Protein AF-A0A7Y2DQ72-F1 (afdb_monomer_lite)

Radius of gyration: 21.75 Å; chains: 1; bounding box: 49×39×61 Å

Sequence (234 aa):
MESRTARDSLAIIGRIAGRLAGFFAAIEQGHQLGITPGSHKELWTIDYSREIIPIVNTAFPWVYLLQIADAFEECDDLMVEAALLVDHGLEWTRTQQYLRSVARAIREQAPALTRERVPLELFEDHTPPIMPFRQLAELISAEGAREMTRCTTHVERVGGASLDNPLNDQQIEWIRRLTQGEKVIEIAHSTGYSERTLYRALGELWELLGVSGRNEAIALVAQKGWLDQVPLTG

Foldseek 3Di:
DDDQDLLNLLQLQLVVLVVQLVLLVLLLVCVVVPQAAADDQLLLALVVLLVCLVVQCVQDPLLLLLLLLVSLVSNLVSLVVCVVQFDDDPLSVSSSSNSNSNSVSSQVPRDPVNPDHDDNVPPDPDDRDDGPSSVSRRHHGSNNSVSSSVSSVVSSLSSVLSVPDPDAPLRLVVLLCVVVVDDLCVSCVVVVHDSVRSVVVQVVVCVSVVHDHNVVVNVVCVVSVVNVRDHRPD

Structure (mmCIF, N/CA/C/O backbone):
data_AF-A0A7Y2DQ72-F1
#
_entry.id   AF-A0A7Y2DQ72-F1
#
loop_
_atom_site.group_PDB
_atom_site.id
_atom_site.type_symbol
_atom_site.label_atom_id
_atom_site.label_alt_id
_atom_site.label_comp_id
_atom_site.label_asym_id
_atom_site.label_entity_id
_atom_site.label_seq_id
_atom_site.pdbx_PDB_ins_code
_atom_site.Cartn_x
_atom_site.Cartn_y
_atom_site.Cartn_z
_atom_site.occupancy
_atom_site.B_iso_or_equiv
_atom_site.auth_seq_id
_atom_site.auth_comp_id
_atom_site.auth_asym_id
_atom_site.auth_atom_id
_atom_site.pdbx_PDB_model_num
ATOM 1 N N . MET A 1 1 ? 24.050 13.056 3.088 1.00 42.81 1 MET A N 1
ATOM 2 C CA . MET A 1 1 ? 22.728 12.462 2.828 1.00 42.81 1 MET A CA 1
ATOM 3 C C . MET A 1 1 ? 22.817 11.905 1.421 1.00 42.81 1 MET A C 1
ATOM 5 O O . MET A 1 1 ? 22.875 12.692 0.485 1.00 42.81 1 MET A O 1
ATOM 9 N N . GLU A 1 2 ? 23.065 10.604 1.286 1.00 44.38 2 GLU A N 1
ATOM 10 C CA . GLU A 1 2 ? 23.150 9.964 -0.033 1.00 44.38 2 GLU A CA 1
ATOM 11 C C . GLU A 1 2 ? 21.786 10.074 -0.724 1.00 44.38 2 GLU A C 1
ATOM 13 O O . GLU A 1 2 ? 20.750 9.918 -0.079 1.00 44.38 2 GLU A O 1
ATOM 18 N N . SER A 1 3 ? 21.782 10.415 -2.014 1.00 64.69 3 SER A N 1
ATOM 19 C CA . SER A 1 3 ? 20.549 10.496 -2.797 1.00 64.69 3 SER A CA 1
ATOM 20 C C . SER A 1 3 ? 19.994 9.082 -2.960 1.00 64.69 3 SER A C 1
ATOM 22 O O . SER A 1 3 ? 20.623 8.257 -3.622 1.00 64.69 3 SER A O 1
ATOM 24 N N . ARG A 1 4 ? 18.840 8.800 -2.345 1.00 71.12 4 ARG A N 1
ATOM 25 C CA . ARG A 1 4 ? 18.110 7.533 -2.502 1.00 71.12 4 ARG A CA 1
ATOM 26 C C . ARG A 1 4 ? 17.799 7.319 -3.990 1.00 71.12 4 ARG A C 1
ATOM 28 O O . ARG A 1 4 ? 17.411 8.270 -4.670 1.00 71.12 4 ARG A O 1
ATOM 35 N N . THR A 1 5 ? 18.018 6.114 -4.518 1.00 80.06 5 THR A N 1
ATOM 36 C CA . THR A 1 5 ? 17.753 5.847 -5.942 1.00 80.06 5 THR A CA 1
ATOM 37 C C . THR A 1 5 ? 16.255 5.646 -6.184 1.00 80.06 5 THR A C 1
ATOM 39 O O . THR A 1 5 ? 15.534 5.204 -5.290 1.00 80.06 5 THR A O 1
ATOM 42 N N . ALA A 1 6 ? 15.771 5.904 -7.404 1.00 75.81 6 ALA A N 1
ATOM 43 C CA . ALA A 1 6 ? 14.371 5.648 -7.771 1.00 75.81 6 ALA A CA 1
ATOM 44 C C . ALA A 1 6 ? 13.952 4.184 -7.522 1.00 75.81 6 ALA A C 1
ATOM 46 O O . ALA A 1 6 ? 12.817 3.907 -7.130 1.00 75.81 6 ALA A O 1
ATOM 47 N N . ARG A 1 7 ? 14.896 3.246 -7.684 1.00 74.75 7 ARG A N 1
ATOM 48 C CA . ARG A 1 7 ? 14.695 1.822 -7.394 1.00 74.75 7 ARG A CA 1
ATOM 49 C C . ARG A 1 7 ? 14.458 1.571 -5.904 1.00 74.75 7 ARG A C 1
ATOM 51 O O . ARG A 1 7 ? 13.553 0.815 -5.561 1.00 74.75 7 ARG A O 1
ATOM 58 N N . ASP A 1 8 ? 15.219 2.229 -5.032 1.00 79.31 8 ASP A N 1
ATOM 59 C CA . ASP A 1 8 ? 15.046 2.122 -3.578 1.00 79.31 8 ASP A CA 1
ATOM 60 C C . ASP A 1 8 ? 13.712 2.734 -3.124 1.00 79.31 8 ASP A C 1
ATOM 62 O O . ASP A 1 8 ? 13.052 2.205 -2.230 1.00 79.31 8 ASP A O 1
ATOM 66 N N . SER A 1 9 ? 13.273 3.820 -3.763 1.00 85.19 9 SER A N 1
ATOM 67 C CA . SER A 1 9 ? 11.962 4.425 -3.499 1.00 85.19 9 SER A CA 1
ATOM 68 C C . SER A 1 9 ? 10.818 3.471 -3.859 1.00 85.19 9 SER A C 1
ATOM 70 O O . SER A 1 9 ? 9.956 3.198 -3.022 1.00 85.19 9 SER A O 1
ATOM 72 N N . LEU A 1 10 ? 10.841 2.885 -5.062 1.00 86.00 10 LEU A N 1
ATOM 73 C CA . LEU A 1 10 ? 9.845 1.897 -5.504 1.00 86.00 10 LEU A CA 1
ATOM 74 C C . LEU A 1 10 ? 9.820 0.650 -4.611 1.00 86.00 10 LEU A C 1
ATOM 76 O O . LEU A 1 10 ? 8.749 0.121 -4.311 1.00 86.00 10 LEU A O 1
ATOM 80 N N . ALA A 1 11 ? 10.984 0.227 -4.121 1.00 80.81 11 ALA A N 1
ATOM 81 C CA . ALA A 1 11 ? 11.118 -0.882 -3.188 1.00 80.81 11 ALA A CA 1
ATOM 82 C C . ALA A 1 11 ? 10.367 -0.654 -1.868 1.00 80.81 11 ALA A C 1
ATOM 84 O O . ALA A 1 11 ? 9.676 -1.545 -1.363 1.00 80.81 11 ALA A O 1
ATOM 85 N N . ILE A 1 12 ? 10.512 0.547 -1.304 1.00 85.56 12 ILE A N 1
ATOM 86 C CA . ILE A 1 12 ? 9.848 0.946 -0.060 1.00 85.56 12 ILE A CA 1
ATOM 87 C C . ILE A 1 12 ? 8.334 1.009 -0.275 1.00 85.56 12 ILE A C 1
ATOM 89 O O . ILE A 1 12 ? 7.586 0.417 0.509 1.00 85.56 12 ILE A O 1
ATOM 93 N N . ILE A 1 13 ? 7.894 1.640 -1.371 1.00 91.38 13 ILE A N 1
ATOM 94 C CA . ILE A 1 13 ? 6.477 1.723 -1.757 1.00 91.38 13 ILE A CA 1
ATOM 95 C C . ILE A 1 13 ? 5.874 0.318 -1.860 1.00 91.38 13 ILE A C 1
ATOM 97 O O . ILE A 1 13 ? 4.847 0.036 -1.240 1.00 91.38 13 ILE A O 1
ATOM 101 N N . GLY A 1 14 ? 6.542 -0.587 -2.583 1.00 88.19 14 GLY A N 1
ATOM 102 C CA . GLY A 1 14 ? 6.084 -1.961 -2.771 1.00 88.19 14 GLY A CA 1
ATOM 103 C C . GLY A 1 14 ? 5.932 -2.717 -1.450 1.00 88.19 14 GLY A C 1
ATOM 104 O O . GLY A 1 14 ? 4.910 -3.359 -1.217 1.00 88.19 14 GLY A O 1
ATOM 105 N N . ARG A 1 15 ? 6.904 -2.583 -0.537 1.00 85.62 15 ARG A N 1
ATOM 106 C CA . ARG A 1 15 ? 6.867 -3.234 0.783 1.00 85.62 15 ARG A CA 1
ATOM 107 C C . ARG A 1 15 ? 5.707 -2.741 1.648 1.00 85.62 15 ARG A C 1
ATOM 109 O O . ARG A 1 15 ? 5.041 -3.548 2.297 1.00 85.62 15 ARG A O 1
ATOM 116 N N . ILE A 1 16 ? 5.470 -1.430 1.679 1.00 90.94 16 ILE A N 1
ATOM 117 C CA . ILE A 1 16 ? 4.362 -0.841 2.444 1.00 90.94 16 ILE A CA 1
ATOM 118 C C . ILE A 1 16 ? 3.024 -1.277 1.843 1.00 90.94 16 ILE A C 1
ATOM 120 O O . ILE A 1 16 ? 2.141 -1.727 2.574 1.00 90.94 16 ILE A O 1
ATOM 124 N N . ALA A 1 17 ? 2.896 -1.231 0.517 1.00 93.38 17 ALA A N 1
ATOM 125 C CA . ALA A 1 17 ? 1.700 -1.680 -0.181 1.00 93.38 17 ALA A CA 1
ATOM 126 C C . ALA A 1 17 ? 1.402 -3.169 0.066 1.00 93.38 17 ALA A C 1
ATOM 128 O O . ALA A 1 17 ? 0.262 -3.507 0.375 1.00 93.38 17 ALA A O 1
ATOM 129 N N . GLY A 1 18 ? 2.413 -4.044 0.051 1.00 86.50 18 GLY A N 1
ATOM 130 C CA . GLY A 1 18 ? 2.244 -5.469 0.360 1.00 86.50 18 GLY A CA 1
ATOM 131 C C . GLY A 1 18 ? 1.757 -5.727 1.791 1.00 86.50 18 GLY A C 1
ATOM 132 O O . GLY A 1 18 ? 0.872 -6.555 2.016 1.00 86.50 18 GLY A O 1
ATOM 133 N N . ARG A 1 19 ? 2.243 -4.958 2.777 1.00 88.56 19 ARG A N 1
ATOM 134 C CA . ARG A 1 19 ? 1.729 -5.027 4.161 1.00 88.56 19 ARG A CA 1
ATOM 135 C C . ARG A 1 19 ? 0.256 -4.639 4.242 1.00 88.56 19 ARG A C 1
ATOM 137 O O . ARG A 1 19 ? -0.517 -5.312 4.923 1.00 88.56 19 ARG A O 1
ATOM 144 N N . LEU A 1 20 ? -0.135 -3.576 3.540 1.00 93.62 20 LEU A N 1
ATOM 145 C CA . LEU A 1 20 ? -1.533 -3.155 3.469 1.00 93.62 20 LEU A CA 1
ATOM 146 C C . LEU A 1 20 ? -2.402 -4.204 2.767 1.00 93.62 20 LEU A C 1
ATOM 148 O O . LEU A 1 20 ? -3.483 -4.514 3.263 1.00 93.62 20 LEU A O 1
ATOM 152 N N . ALA A 1 21 ? -1.919 -4.801 1.677 1.00 91.00 21 ALA A N 1
ATOM 153 C CA . ALA A 1 21 ? -2.624 -5.866 0.970 1.00 91.00 21 ALA A CA 1
ATOM 154 C C . ALA A 1 21 ? -2.895 -7.064 1.886 1.00 91.00 21 ALA A C 1
ATOM 156 O O . ALA A 1 21 ? -4.032 -7.526 1.975 1.00 91.00 21 ALA A O 1
ATOM 157 N N . GLY A 1 22 ? -1.885 -7.515 2.638 1.00 85.44 22 GLY A N 1
ATOM 158 C CA . GLY A 1 22 ? -2.046 -8.581 3.630 1.00 85.44 22 GLY A CA 1
ATOM 159 C C . GLY A 1 22 ? -3.057 -8.229 4.727 1.00 85.44 22 GLY A C 1
ATOM 160 O O . GLY A 1 22 ? -3.882 -9.062 5.101 1.00 85.44 22 GLY A O 1
ATOM 161 N N . PHE A 1 23 ? -3.043 -6.981 5.204 1.00 92.19 23 PHE A N 1
ATOM 162 C CA . PHE A 1 23 ? -4.010 -6.493 6.186 1.00 92.19 23 PHE A CA 1
ATOM 163 C C . PHE A 1 23 ? -5.456 -6.546 5.661 1.00 92.19 23 PHE A C 1
ATOM 165 O O . PHE A 1 23 ? -6.329 -7.101 6.330 1.00 92.19 23 PHE A O 1
ATOM 172 N N . PHE A 1 24 ? -5.724 -6.019 4.463 1.00 96.06 24 PHE A N 1
ATOM 173 C CA . PHE A 1 24 ? -7.078 -6.015 3.899 1.00 96.06 24 PHE A CA 1
ATOM 174 C C . PHE A 1 24 ? -7.547 -7.408 3.471 1.00 96.06 24 PHE A C 1
ATOM 176 O O . PHE A 1 24 ? -8.722 -7.732 3.648 1.00 96.06 24 PHE A O 1
ATOM 183 N N . ALA A 1 25 ? -6.634 -8.268 3.014 1.00 90.94 25 ALA A N 1
ATOM 184 C CA . ALA A 1 25 ? -6.927 -9.673 2.747 1.00 90.94 25 ALA A CA 1
ATOM 185 C C . ALA A 1 25 ? -7.358 -10.419 4.023 1.00 90.94 25 ALA A C 1
ATOM 187 O O . ALA A 1 25 ? -8.290 -11.221 3.980 1.00 90.94 25 ALA A O 1
ATOM 188 N N . ALA A 1 26 ? -6.744 -10.125 5.175 1.00 90.06 26 ALA A N 1
ATOM 189 C CA . ALA A 1 26 ? -7.155 -10.704 6.454 1.00 90.06 26 ALA A CA 1
ATOM 190 C C . ALA A 1 26 ? -8.563 -10.244 6.881 1.00 90.06 26 ALA A C 1
ATOM 192 O O . ALA A 1 26 ? -9.347 -11.046 7.392 1.00 90.06 26 ALA A O 1
ATOM 193 N N . ILE A 1 27 ? -8.916 -8.976 6.633 1.00 95.62 27 ILE A N 1
ATOM 194 C CA . ILE A 1 27 ? -10.279 -8.464 6.858 1.00 95.62 27 ILE A CA 1
ATOM 195 C C . ILE A 1 27 ? -11.286 -9.181 5.953 1.00 95.62 2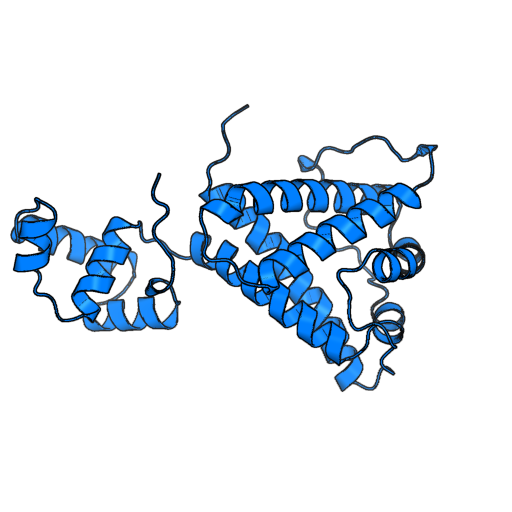7 ILE A C 1
ATOM 197 O O . ILE A 1 27 ? -12.314 -9.659 6.435 1.00 95.62 27 ILE A O 1
ATOM 201 N N . GLU A 1 28 ? -10.976 -9.304 4.661 1.00 92.38 28 GLU A N 1
ATOM 202 C CA . GLU A 1 28 ? -11.815 -10.022 3.700 1.00 92.38 28 GLU A CA 1
ATOM 203 C C . GLU A 1 28 ? -12.021 -11.487 4.116 1.00 92.38 28 GLU A C 1
ATOM 205 O O . GLU A 1 28 ? -13.151 -11.984 4.114 1.00 92.38 28 GLU A O 1
ATOM 210 N N . GLN A 1 29 ? -10.953 -12.173 4.534 1.00 90.31 29 GLN A N 1
ATOM 211 C CA . GLN A 1 29 ? -11.030 -13.535 5.057 1.00 90.31 29 GLN A CA 1
ATOM 212 C C . GLN A 1 29 ? -11.910 -13.604 6.314 1.00 90.31 29 GLN A C 1
ATOM 214 O O . GLN A 1 29 ? -12.700 -14.534 6.465 1.00 90.31 29 GLN A O 1
ATOM 219 N N . GLY A 1 30 ? -11.837 -12.601 7.192 1.00 94.44 30 GLY A N 1
ATOM 220 C CA . GLY A 1 30 ? -12.725 -12.471 8.346 1.00 94.44 30 GLY A CA 1
ATOM 221 C C . GLY A 1 30 ? -14.207 -12.465 7.958 1.00 94.44 30 GLY A C 1
ATOM 222 O O . GLY A 1 30 ? -15.007 -13.171 8.574 1.00 94.44 30 GLY A O 1
ATOM 223 N N . HIS A 1 31 ? -14.579 -11.742 6.898 1.00 96.94 31 HIS A N 1
ATOM 224 C CA . HIS A 1 31 ? -15.953 -11.751 6.376 1.00 96.94 31 HIS A CA 1
ATOM 225 C C . HIS A 1 31 ? -16.351 -13.114 5.807 1.00 96.94 31 HIS A C 1
ATOM 227 O O . HIS A 1 31 ? -17.460 -13.582 6.059 1.00 96.94 31 HIS A O 1
ATOM 233 N N . GLN A 1 32 ? -15.447 -13.787 5.088 1.00 93.81 32 GLN A N 1
ATOM 234 C CA . GLN A 1 32 ? -15.682 -15.146 4.575 1.00 93.81 32 GLN A CA 1
ATOM 235 C C . GLN A 1 32 ? -15.895 -16.166 5.706 1.00 93.81 32 GLN A C 1
ATOM 237 O O . GLN A 1 32 ? -16.645 -17.127 5.543 1.00 93.81 32 GLN A O 1
ATOM 242 N N . LEU A 1 33 ? -15.273 -15.935 6.865 1.00 95.56 33 LEU A N 1
ATOM 243 C CA . LEU A 1 33 ? -15.411 -16.748 8.076 1.00 95.56 33 LEU A CA 1
ATOM 244 C C . LEU A 1 33 ? -16.608 -16.346 8.958 1.00 95.56 33 LEU A C 1
ATOM 246 O O . LEU A 1 33 ? -16.791 -16.916 10.034 1.00 95.56 33 LEU A O 1
ATOM 250 N N . GLY A 1 34 ? -17.443 -15.402 8.511 1.00 96.56 34 GLY A N 1
ATOM 251 C CA . GLY A 1 34 ? -18.708 -15.055 9.162 1.00 96.56 34 GLY A CA 1
ATOM 252 C C . GLY A 1 34 ? -18.663 -13.852 10.105 1.00 96.56 34 GLY A C 1
ATOM 253 O O . GLY A 1 34 ? -19.626 -13.643 10.843 1.00 96.56 34 GLY A O 1
ATOM 254 N N . ILE A 1 35 ? -17.596 -13.044 10.097 1.00 96.94 35 ILE A N 1
ATOM 255 C CA . ILE A 1 35 ? -17.632 -11.727 10.752 1.00 96.94 35 ILE A CA 1
ATOM 256 C C . ILE A 1 35 ? -18.566 -10.815 9.950 1.00 96.94 35 ILE A C 1
ATOM 258 O O . ILE A 1 35 ? -18.402 -10.668 8.739 1.00 96.94 35 ILE A O 1
ATOM 262 N N . THR A 1 36 ? -19.543 -10.201 10.620 1.00 97.38 36 THR A N 1
ATOM 263 C CA . THR A 1 36 ? -20.501 -9.285 9.989 1.00 97.38 36 THR A CA 1
ATOM 264 C C . THR A 1 36 ? -19.768 -8.090 9.368 1.00 97.38 36 THR A C 1
ATOM 266 O O . THR A 1 36 ? -19.104 -7.366 10.108 1.00 97.38 36 THR A O 1
ATOM 269 N N . PRO A 1 37 ? -19.886 -7.846 8.048 1.00 97.31 37 PRO A N 1
ATOM 270 C CA . PRO A 1 37 ? -19.256 -6.692 7.415 1.00 97.31 37 PRO A CA 1
ATOM 271 C C . PRO A 1 37 ? -19.888 -5.372 7.854 1.00 97.31 37 PRO A C 1
ATOM 273 O O . PRO A 1 37 ? -21.106 -5.289 8.032 1.00 97.31 37 PRO A O 1
ATOM 276 N N . GLY A 1 38 ? -19.064 -4.332 7.953 1.00 97.38 38 GLY A N 1
ATOM 277 C CA . GLY A 1 38 ? -19.526 -2.969 8.194 1.00 97.38 38 GLY A CA 1
ATOM 278 C C . GLY A 1 38 ? -19.980 -2.233 6.933 1.00 97.38 38 GLY A C 1
ATOM 279 O O . GLY A 1 38 ? -20.217 -2.824 5.875 1.00 97.38 38 GLY A O 1
ATOM 280 N N . SER A 1 39 ? -20.109 -0.911 7.044 1.00 97.44 39 SER A N 1
ATOM 281 C CA . SER A 1 39 ? -20.646 -0.041 5.989 1.00 97.44 39 SER A CA 1
ATOM 282 C C . SER A 1 39 ? -19.580 0.681 5.162 1.00 97.44 39 SER A C 1
ATOM 284 O O . SER A 1 39 ? -19.890 1.130 4.056 1.00 97.44 39 SER A O 1
ATOM 286 N N . HIS A 1 40 ? -18.338 0.795 5.646 1.00 98.12 40 HIS A N 1
ATOM 287 C CA . HIS A 1 40 ? -17.307 1.580 4.962 1.00 98.12 40 HIS A CA 1
ATOM 288 C C . HIS A 1 40 ? -16.851 0.904 3.668 1.00 98.12 40 HIS A C 1
ATOM 290 O O . HIS A 1 40 ? -16.365 -0.230 3.673 1.00 98.12 40 HIS A O 1
ATOM 296 N N . LYS A 1 41 ? -17.006 1.609 2.544 1.00 97.44 41 LYS A N 1
ATOM 297 C CA . LYS A 1 41 ? -16.542 1.181 1.211 1.00 97.44 41 LYS A CA 1
ATOM 298 C C . LYS A 1 41 ? -15.299 1.942 0.762 1.00 97.44 41 LYS A C 1
ATOM 300 O O . LYS A 1 41 ? -14.402 1.363 0.162 1.00 97.44 41 LYS A O 1
ATOM 305 N N . GLU A 1 42 ? -15.240 3.231 1.079 1.00 97.88 42 GLU A N 1
ATOM 306 C CA . GLU A 1 42 ? -14.174 4.138 0.652 1.00 97.88 42 GLU A CA 1
ATOM 307 C C . GLU A 1 42 ? -13.124 4.275 1.755 1.00 97.88 42 GLU A C 1
ATOM 309 O O . GLU A 1 42 ? -13.070 5.260 2.497 1.00 97.88 42 GLU A O 1
ATOM 314 N N . LEU A 1 43 ? -12.288 3.246 1.885 1.00 98.31 43 LEU A N 1
ATOM 315 C CA . LEU A 1 43 ? -11.333 3.150 2.993 1.00 98.31 43 LEU A CA 1
ATOM 316 C C . LEU A 1 43 ? -10.184 4.167 2.879 1.00 98.31 43 LEU A C 1
ATOM 318 O O . LEU A 1 43 ? -9.460 4.391 3.837 1.00 98.31 43 LEU A O 1
ATOM 322 N N . TRP A 1 44 ? -10.015 4.817 1.727 1.00 98.19 44 TRP A N 1
ATOM 323 C CA . TRP A 1 44 ? -9.018 5.869 1.503 1.00 98.19 44 TRP A CA 1
ATOM 324 C C . TRP A 1 44 ? -9.457 7.258 1.998 1.00 98.19 44 TRP A C 1
ATOM 326 O O . TRP A 1 44 ? -8.783 8.249 1.725 1.00 98.19 44 TRP A O 1
ATOM 336 N N . THR A 1 45 ? -10.596 7.370 2.685 1.00 98.19 45 THR A N 1
ATOM 337 C CA . THR A 1 45 ? -11.127 8.653 3.166 1.00 98.19 45 THR A CA 1
ATOM 338 C C . THR A 1 45 ? -10.646 8.997 4.576 1.00 98.19 45 THR A C 1
ATOM 340 O O . THR A 1 45 ? -10.318 8.131 5.395 1.00 98.19 45 THR A O 1
ATOM 343 N N . ILE A 1 46 ? -10.634 10.298 4.883 1.00 98.25 46 ILE A N 1
ATOM 344 C CA . ILE A 1 46 ? -10.295 10.792 6.223 1.00 98.25 46 ILE A CA 1
ATOM 345 C C . ILE A 1 46 ? -11.349 10.404 7.267 1.00 98.25 46 ILE A C 1
ATOM 347 O O . ILE A 1 46 ? -10.988 10.170 8.415 1.00 98.25 46 ILE A O 1
ATOM 351 N N . ASP A 1 47 ? -12.622 10.292 6.882 1.00 98.19 47 ASP A N 1
ATOM 352 C CA . ASP A 1 47 ? -13.704 9.938 7.807 1.00 98.19 47 ASP A CA 1
ATOM 353 C C . ASP A 1 47 ? -13.568 8.489 8.283 1.00 98.19 47 ASP A C 1
ATOM 355 O O . ASP A 1 47 ? -13.502 8.253 9.489 1.00 98.19 47 ASP A O 1
ATOM 359 N N . TYR A 1 48 ? -13.360 7.543 7.359 1.00 98.06 48 TYR A N 1
ATOM 360 C CA . TYR A 1 48 ? -12.999 6.169 7.719 1.00 98.06 48 TYR A CA 1
ATOM 361 C C . TYR A 1 48 ? -11.742 6.132 8.601 1.00 98.06 48 TYR A C 1
ATOM 363 O O . TYR A 1 48 ? -11.727 5.483 9.647 1.00 98.06 48 TYR A O 1
ATOM 371 N N . SER A 1 49 ? -10.695 6.870 8.210 1.00 98.38 49 SER A N 1
ATOM 372 C CA . SER A 1 49 ? -9.436 6.902 8.960 1.00 98.38 49 SER A CA 1
ATOM 373 C C . SER A 1 49 ? -9.658 7.375 10.399 1.00 98.38 49 SER A C 1
ATOM 375 O O . SER A 1 49 ? -9.140 6.773 11.335 1.00 98.38 49 SER A O 1
ATOM 377 N N . ARG A 1 50 ? -10.484 8.408 10.607 1.00 98.31 50 ARG A N 1
ATOM 378 C CA . ARG A 1 50 ? -10.815 8.917 11.943 1.00 98.31 50 ARG A CA 1
ATOM 379 C C . ARG A 1 50 ? -11.544 7.896 12.808 1.00 98.31 50 ARG A C 1
ATOM 381 O O . ARG A 1 50 ? -11.280 7.863 14.006 1.00 98.31 50 ARG A O 1
ATOM 388 N N . GLU A 1 51 ? -12.413 7.079 12.223 1.00 98.12 51 GLU A N 1
ATOM 389 C CA . GLU A 1 51 ? -13.158 6.042 12.944 1.00 98.12 51 GLU A CA 1
ATOM 390 C C . GLU A 1 51 ? -12.283 4.851 13.359 1.00 98.12 51 GLU A C 1
ATOM 392 O O . GLU A 1 51 ? -12.503 4.276 14.427 1.00 98.12 51 GLU A O 1
ATOM 397 N N . ILE A 1 52 ? -11.260 4.496 12.570 1.00 97.38 52 ILE A N 1
ATOM 398 C CA . ILE A 1 52 ? -10.390 3.357 12.905 1.00 97.38 52 ILE A CA 1
ATOM 399 C C . ILE A 1 52 ? -9.321 3.684 13.950 1.00 97.38 52 ILE A C 1
ATOM 401 O O . ILE A 1 52 ? -8.934 2.787 14.699 1.00 97.38 52 ILE A O 1
ATOM 405 N N . ILE A 1 53 ? -8.841 4.933 14.049 1.00 97.38 53 ILE A N 1
ATOM 406 C CA . ILE A 1 53 ? -7.745 5.269 14.980 1.00 97.38 53 ILE A CA 1
ATOM 407 C C . ILE A 1 53 ? -8.089 4.939 16.442 1.00 97.38 53 ILE A C 1
ATOM 409 O O . ILE A 1 53 ? -7.251 4.309 17.090 1.00 97.38 53 ILE A O 1
ATOM 413 N N . PRO A 1 54 ? -9.287 5.248 16.980 1.00 96.69 54 PRO A N 1
ATOM 414 C CA . PRO A 1 54 ? -9.650 4.851 18.338 1.00 96.69 54 PRO A CA 1
ATOM 415 C C . PRO A 1 54 ? -9.591 3.337 18.566 1.00 96.69 54 PRO A C 1
ATOM 417 O O . PRO A 1 54 ? -9.154 2.910 19.631 1.00 96.69 54 PRO A O 1
ATOM 420 N N . ILE A 1 55 ? -9.984 2.529 17.573 1.00 95.75 55 ILE A N 1
ATOM 421 C CA . ILE A 1 55 ? -9.945 1.059 17.642 1.00 95.75 55 ILE A CA 1
ATOM 422 C C . ILE A 1 55 ? -8.500 0.572 17.647 1.00 95.75 55 ILE A C 1
ATOM 424 O O . ILE A 1 55 ? -8.107 -0.214 18.506 1.00 95.75 55 ILE A O 1
ATOM 428 N N . VAL A 1 56 ? -7.697 1.061 16.709 1.00 93.44 56 VAL A N 1
ATOM 429 C CA . VAL A 1 56 ? -6.287 0.697 16.553 1.00 93.44 56 VAL A CA 1
ATOM 430 C C . VAL A 1 56 ? -5.492 1.101 17.809 1.00 93.44 56 VAL A C 1
ATOM 432 O O . VAL A 1 56 ? -4.714 0.309 18.336 1.00 93.44 56 VAL A O 1
ATOM 435 N N . ASN A 1 57 ? -5.770 2.270 18.388 1.00 93.25 57 ASN A N 1
ATOM 436 C CA . ASN A 1 57 ? -5.154 2.746 19.631 1.00 93.25 57 ASN A CA 1
ATOM 437 C C . ASN A 1 57 ? -5.527 1.914 20.879 1.00 93.25 57 ASN A C 1
ATOM 439 O O . ASN A 1 57 ? -4.875 2.037 21.913 1.00 93.25 57 ASN A O 1
ATOM 443 N N . THR A 1 58 ? -6.536 1.033 20.818 1.00 92.44 58 THR A N 1
ATOM 444 C CA . THR A 1 58 ? -6.765 0.061 21.910 1.00 92.44 58 THR A CA 1
ATOM 445 C C . THR A 1 58 ? -5.693 -1.027 21.970 1.00 92.44 58 THR A C 1
ATOM 447 O O . THR A 1 58 ? -5.495 -1.632 23.022 1.00 92.44 58 THR A O 1
ATOM 450 N N . ALA A 1 59 ? -5.004 -1.270 20.853 1.00 89.62 59 ALA A N 1
ATOM 451 C CA . ALA A 1 59 ? -4.010 -2.326 20.710 1.00 89.62 59 ALA A CA 1
ATOM 452 C C . ALA A 1 59 ? -2.577 -1.799 20.590 1.00 89.62 59 ALA A C 1
ATOM 454 O O . ALA A 1 59 ? -1.636 -2.504 20.955 1.00 89.62 59 ALA A O 1
ATOM 455 N N . PHE A 1 60 ? -2.400 -0.569 20.101 1.00 88.56 60 PHE A N 1
ATOM 456 C CA . PHE A 1 60 ? -1.081 -0.003 19.845 1.00 88.56 60 PHE A CA 1
ATOM 457 C C . PHE A 1 60 ? -0.879 1.335 20.565 1.00 88.56 60 PHE A C 1
ATOM 459 O O . PHE A 1 60 ? -1.777 2.176 20.548 1.00 88.56 60 PHE A O 1
ATOM 466 N N . PRO A 1 61 ? 0.304 1.573 21.160 1.00 89.12 61 PRO A N 1
ATOM 467 C CA . PRO A 1 61 ? 0.608 2.846 21.800 1.00 89.12 61 PRO A CA 1
ATOM 468 C C . PRO A 1 61 ? 0.741 3.975 20.768 1.00 89.12 61 PRO A C 1
ATOM 470 O O . PRO A 1 61 ? 1.216 3.761 19.654 1.00 89.12 61 PRO A O 1
ATOM 473 N N . TRP A 1 62 ? 0.426 5.209 21.171 1.00 90.25 62 TRP A N 1
ATOM 474 C CA . TRP A 1 62 ? 0.533 6.393 20.306 1.00 90.25 62 TRP A CA 1
ATOM 475 C C . TRP A 1 62 ? 1.903 6.585 19.656 1.00 90.25 62 TRP A C 1
ATOM 477 O O . TRP A 1 62 ? 1.960 7.027 18.516 1.00 90.25 62 TRP A O 1
ATOM 487 N N . VAL A 1 63 ? 2.992 6.227 20.344 1.00 86.62 63 VAL A N 1
ATOM 488 C CA . VAL A 1 63 ? 4.353 6.290 19.781 1.00 86.62 63 VAL A CA 1
ATOM 489 C C . VAL A 1 63 ? 4.461 5.423 18.525 1.00 86.62 63 VAL A C 1
ATOM 491 O O . VAL A 1 63 ? 4.953 5.886 17.503 1.00 86.62 63 VAL A O 1
ATOM 494 N N . TYR A 1 64 ? 3.921 4.203 18.570 1.00 86.25 64 TYR A N 1
ATOM 495 C CA . TYR A 1 64 ? 3.904 3.297 17.422 1.00 86.25 64 TYR A CA 1
ATOM 496 C C . TYR A 1 64 ? 3.016 3.828 16.291 1.00 86.25 64 TYR A C 1
ATOM 498 O O . TYR A 1 64 ? 3.392 3.794 15.122 1.00 86.25 64 TYR A O 1
ATOM 506 N N . LEU A 1 65 ? 1.844 4.374 16.625 1.00 91.19 65 LEU A N 1
ATOM 507 C CA . LEU A 1 65 ? 0.959 4.961 15.617 1.00 91.19 65 LEU A CA 1
ATOM 508 C C . LEU A 1 65 ? 1.597 6.171 14.936 1.00 91.19 65 LEU A C 1
ATOM 510 O O . LEU A 1 65 ? 1.493 6.313 13.724 1.00 91.19 65 LEU A O 1
ATOM 514 N N . LEU A 1 66 ? 2.303 7.016 15.682 1.00 91.06 66 LEU A N 1
ATOM 515 C CA . LEU A 1 66 ? 3.021 8.150 15.108 1.00 91.06 66 LEU A CA 1
ATOM 516 C C . LEU A 1 66 ? 4.169 7.708 14.197 1.00 91.06 66 LEU A C 1
ATOM 518 O O . LEU A 1 66 ? 4.341 8.313 13.145 1.00 91.06 66 LEU A O 1
ATOM 522 N N . GLN A 1 67 ? 4.865 6.615 14.523 1.00 88.19 67 GLN A N 1
ATOM 523 C CA . GLN A 1 67 ? 5.838 6.003 13.612 1.00 88.19 67 GLN A CA 1
ATOM 524 C C . GLN A 1 67 ? 5.180 5.488 12.322 1.00 88.19 67 GLN A C 1
ATOM 526 O O . GLN A 1 67 ? 5.729 5.677 11.240 1.00 88.19 67 GLN A O 1
ATOM 531 N N . ILE A 1 68 ? 3.988 4.880 12.406 1.00 90.81 68 ILE A N 1
ATOM 532 C CA . ILE A 1 68 ? 3.204 4.524 11.211 1.00 90.81 68 ILE A CA 1
ATOM 533 C C . ILE A 1 68 ? 2.850 5.777 10.404 1.00 90.81 68 ILE A C 1
ATOM 535 O O . ILE A 1 68 ? 2.972 5.759 9.184 1.00 90.81 68 ILE A O 1
ATOM 539 N N . ALA A 1 69 ? 2.426 6.860 11.060 1.00 93.94 69 ALA A N 1
ATOM 540 C CA . ALA A 1 69 ? 2.094 8.108 10.379 1.00 93.94 69 ALA A CA 1
ATOM 541 C C . ALA A 1 69 ? 3.312 8.712 9.664 1.00 93.94 69 ALA A C 1
ATOM 543 O O . ALA A 1 69 ? 3.183 9.116 8.512 1.00 93.94 69 ALA A O 1
ATOM 544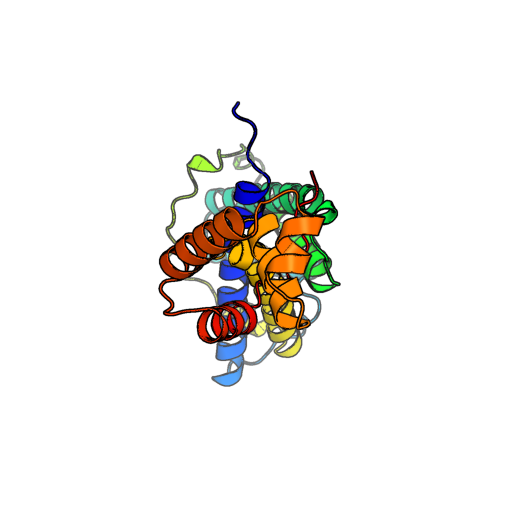 N N . ASP A 1 70 ? 4.482 8.724 10.311 1.00 90.44 70 ASP A N 1
ATOM 545 C CA . ASP A 1 70 ? 5.746 9.154 9.700 1.00 90.44 70 ASP A CA 1
ATOM 546 C C . ASP A 1 70 ? 6.088 8.281 8.475 1.00 90.44 70 ASP A C 1
ATOM 548 O O . ASP A 1 70 ? 6.378 8.811 7.404 1.00 90.44 70 ASP A O 1
ATOM 552 N N . ALA A 1 71 ? 5.965 6.954 8.589 1.00 89.38 71 ALA A N 1
ATOM 553 C CA . ALA A 1 71 ? 6.219 6.032 7.480 1.00 89.38 71 ALA A CA 1
ATOM 554 C C . ALA A 1 71 ? 5.235 6.190 6.314 1.00 89.38 71 ALA A C 1
ATOM 556 O O . ALA A 1 71 ? 5.610 6.044 5.152 1.00 89.38 71 ALA A O 1
ATOM 557 N N . PHE A 1 72 ? 3.969 6.474 6.610 1.00 95.38 72 PHE A N 1
ATOM 558 C CA . PHE A 1 72 ? 2.942 6.682 5.594 1.00 95.38 72 PHE A CA 1
ATOM 559 C C . PHE A 1 72 ? 3.105 8.025 4.882 1.00 95.38 72 PHE A C 1
ATOM 561 O O . PHE A 1 72 ? 2.876 8.074 3.679 1.00 95.38 72 PHE A O 1
ATOM 568 N N . GLU A 1 73 ? 3.525 9.081 5.583 1.00 95.00 73 GLU A N 1
ATOM 569 C CA . GLU A 1 73 ? 3.892 10.362 4.964 1.00 95.00 73 GLU A CA 1
ATOM 570 C C . GLU A 1 73 ? 5.116 10.214 4.062 1.00 95.00 73 GLU A C 1
ATOM 572 O O . GLU A 1 73 ? 5.064 10.622 2.908 1.00 95.00 73 GLU A O 1
ATOM 577 N N . GLU A 1 74 ? 6.182 9.563 4.541 1.00 92.25 74 GLU A N 1
ATOM 578 C CA . GLU A 1 74 ? 7.362 9.320 3.706 1.00 92.25 74 GLU A CA 1
ATOM 579 C C . GLU A 1 74 ? 6.994 8.491 2.469 1.00 92.25 74 GLU A C 1
ATOM 581 O O . GLU A 1 74 ? 7.410 8.808 1.360 1.00 92.25 74 GLU A O 1
ATOM 586 N N . CYS A 1 75 ? 6.162 7.459 2.620 1.00 93.44 75 CYS A N 1
ATOM 587 C CA . CYS A 1 75 ? 5.691 6.678 1.481 1.00 93.44 75 CYS A CA 1
ATOM 588 C C . CYS A 1 75 ? 4.797 7.484 0.525 1.00 93.44 75 CYS A C 1
ATOM 590 O O . CYS A 1 75 ? 4.890 7.271 -0.681 1.00 93.44 75 CYS A O 1
ATOM 592 N N . ASP A 1 76 ? 3.943 8.384 1.025 1.00 95.94 76 ASP A N 1
ATOM 593 C CA . ASP A 1 76 ? 3.143 9.303 0.197 1.00 95.94 76 ASP A CA 1
ATOM 594 C C . ASP A 1 76 ? 4.060 10.189 -0.655 1.00 95.94 76 ASP A C 1
ATOM 596 O O . ASP A 1 76 ? 3.876 10.255 -1.872 1.00 95.94 76 ASP A O 1
ATOM 600 N N . ASP A 1 77 ? 5.094 10.779 -0.048 1.00 94.25 77 ASP A N 1
ATOM 601 C CA . ASP A 1 77 ? 6.089 11.605 -0.741 1.00 94.25 77 ASP A CA 1
ATOM 602 C C . ASP A 1 77 ? 6.837 10.798 -1.817 1.00 94.25 77 ASP A C 1
ATOM 604 O O . ASP A 1 77 ? 6.904 11.213 -2.976 1.00 94.25 77 ASP A O 1
ATOM 608 N N . LEU A 1 78 ? 7.306 9.588 -1.485 1.00 92.44 78 LEU A N 1
ATOM 609 C CA . LEU A 1 78 ? 7.941 8.691 -2.459 1.00 92.44 78 LEU A CA 1
ATOM 610 C C . LEU A 1 78 ? 6.986 8.318 -3.601 1.00 92.44 78 LEU A C 1
ATOM 612 O O . LEU A 1 78 ? 7.411 8.218 -4.751 1.00 92.44 78 LEU A O 1
ATOM 616 N N . MET A 1 79 ? 5.698 8.110 -3.309 1.00 94.12 79 MET A N 1
ATOM 617 C CA . MET A 1 79 ? 4.691 7.821 -4.329 1.00 94.12 79 MET A CA 1
ATOM 618 C C . MET A 1 79 ? 4.432 9.022 -5.248 1.00 94.12 79 MET A C 1
ATOM 620 O O . MET A 1 79 ? 4.145 8.811 -6.425 1.00 94.12 79 MET A O 1
ATOM 624 N N . VAL A 1 80 ? 4.537 10.264 -4.755 1.00 93.81 80 VAL A N 1
ATOM 625 C CA . VAL A 1 80 ? 4.479 11.474 -5.599 1.00 93.81 80 VAL A CA 1
ATOM 626 C C . VAL A 1 80 ? 5.675 11.524 -6.544 1.00 93.81 80 VAL A C 1
ATOM 628 O O . VAL A 1 80 ? 5.502 11.774 -7.734 1.00 93.81 80 VAL A O 1
ATOM 631 N N . GLU A 1 81 ? 6.881 11.278 -6.038 1.00 90.62 81 GLU A N 1
ATOM 632 C CA . GLU A 1 81 ? 8.100 11.310 -6.854 1.00 90.62 81 GLU A CA 1
ATOM 633 C C . GLU A 1 81 ? 8.102 10.199 -7.910 1.00 90.62 81 GLU A C 1
ATOM 635 O O . GLU A 1 81 ? 8.375 10.441 -9.087 1.00 90.62 81 GLU A O 1
ATOM 640 N N . ALA A 1 82 ? 7.737 8.981 -7.505 1.00 89.00 82 ALA A N 1
ATOM 641 C CA . ALA A 1 82 ? 7.692 7.823 -8.387 1.00 89.00 82 ALA A CA 1
ATOM 642 C C . ALA A 1 82 ? 6.550 7.889 -9.412 1.00 89.00 82 ALA A C 1
ATOM 644 O O . ALA A 1 82 ? 6.640 7.225 -10.439 1.00 89.00 82 ALA A O 1
ATOM 645 N N . ALA A 1 83 ? 5.511 8.701 -9.191 1.00 88.50 83 ALA A N 1
ATOM 646 C CA . ALA A 1 83 ? 4.389 8.847 -10.120 1.00 88.50 83 ALA A CA 1
ATOM 647 C C . ALA A 1 83 ? 4.823 9.282 -11.534 1.00 88.50 83 ALA A C 1
ATOM 649 O O . ALA A 1 83 ? 4.176 8.946 -12.518 1.00 88.50 83 ALA A O 1
ATOM 650 N N . LEU A 1 84 ? 5.947 9.993 -11.660 1.00 82.94 84 LEU A N 1
ATOM 651 C CA . LEU A 1 84 ? 6.496 10.392 -12.963 1.00 82.94 84 LEU A CA 1
ATOM 652 C C . LEU A 1 84 ? 7.157 9.237 -13.728 1.00 82.94 84 LEU A C 1
ATOM 654 O O . LEU A 1 84 ? 7.440 9.367 -14.916 1.00 82.94 84 LEU A O 1
ATOM 658 N N . LEU A 1 85 ? 7.440 8.136 -13.036 1.00 77.12 85 LEU A N 1
ATOM 659 C CA . LEU A 1 85 ? 8.284 7.042 -13.500 1.00 77.12 85 LEU A CA 1
ATOM 660 C C . LEU A 1 85 ? 7.504 5.761 -13.803 1.00 77.12 85 LEU A C 1
ATOM 662 O O . LEU A 1 85 ? 8.053 4.836 -14.397 1.00 77.12 85 LEU A O 1
ATOM 666 N N . VAL A 1 86 ? 6.244 5.683 -13.379 1.00 76.25 86 VAL A N 1
ATOM 667 C CA . VAL A 1 86 ? 5.409 4.494 -13.544 1.00 76.25 86 VAL A CA 1
ATOM 668 C C . VAL A 1 86 ? 4.068 4.871 -14.154 1.00 76.25 86 VAL A C 1
ATOM 670 O O . VAL A 1 86 ? 3.488 5.899 -13.811 1.00 76.25 86 VAL A O 1
ATOM 673 N N . ASP A 1 87 ? 3.550 4.020 -15.039 1.00 74.19 87 ASP A N 1
ATOM 674 C CA . ASP A 1 87 ? 2.146 4.112 -15.433 1.00 74.19 87 ASP A CA 1
ATOM 675 C C . ASP A 1 87 ? 1.292 3.708 -14.231 1.00 74.19 87 ASP A C 1
ATOM 677 O O . ASP A 1 87 ? 1.350 2.567 -13.761 1.00 74.19 87 ASP A O 1
ATOM 681 N N . HIS A 1 88 ? 0.559 4.673 -13.683 1.00 76.94 88 HIS A N 1
ATOM 682 C CA . HIS A 1 88 ? -0.179 4.486 -12.451 1.00 76.94 88 HIS A CA 1
ATOM 683 C C . HIS A 1 88 ? -1.675 4.732 -12.651 1.00 76.94 88 HIS A C 1
ATOM 685 O O . HIS A 1 88 ? -2.132 5.782 -13.108 1.00 76.94 88 HIS A O 1
ATOM 691 N N . GLY A 1 89 ? -2.467 3.736 -12.264 1.00 87.00 89 GLY A N 1
ATOM 692 C CA . GLY A 1 89 ? -3.919 3.803 -12.316 1.00 87.00 89 GLY A CA 1
ATOM 693 C C . GLY A 1 89 ? -4.543 4.489 -11.102 1.00 87.00 89 GLY A C 1
ATOM 694 O O . GLY A 1 89 ? -3.879 5.040 -10.219 1.00 87.00 89 GLY A O 1
ATOM 695 N N . LEU A 1 90 ? -5.867 4.377 -11.030 1.00 94.38 90 LEU A N 1
ATOM 696 C CA . LEU A 1 90 ? -6.676 4.806 -9.889 1.00 94.38 90 LEU A CA 1
ATOM 697 C C . LEU A 1 90 ? -6.235 4.131 -8.575 1.00 94.38 90 LEU A C 1
ATOM 699 O O . LEU A 1 90 ? -6.383 4.704 -7.497 1.00 94.38 90 LEU A O 1
ATOM 703 N N . GLU A 1 91 ? -5.685 2.924 -8.669 1.00 95.31 91 GLU A N 1
ATOM 704 C CA . GLU A 1 91 ? -5.150 2.119 -7.574 1.00 95.31 91 GLU A CA 1
ATOM 705 C C . GLU A 1 91 ? -4.040 2.856 -6.824 1.00 95.31 91 GLU A C 1
ATOM 707 O O . GLU A 1 91 ? -4.059 2.908 -5.595 1.00 95.31 91 GLU A O 1
ATOM 712 N N . TRP A 1 92 ? -3.119 3.486 -7.560 1.00 95.44 92 TRP A N 1
ATOM 713 C CA . TRP A 1 92 ? -2.026 4.265 -6.984 1.00 95.44 92 TRP A CA 1
ATOM 714 C C . TRP A 1 92 ? -2.557 5.454 -6.196 1.00 95.44 92 TRP A C 1
ATOM 716 O O . TRP A 1 92 ? -2.218 5.626 -5.027 1.00 95.44 92 TRP A O 1
ATOM 726 N N . THR A 1 93 ? -3.463 6.229 -6.800 1.00 96.38 93 THR A N 1
ATOM 727 C CA . THR A 1 93 ? -4.090 7.384 -6.147 1.00 96.38 93 THR A CA 1
ATOM 728 C C . THR A 1 93 ? -4.873 6.978 -4.899 1.00 96.38 93 THR A C 1
ATOM 730 O O . THR A 1 93 ? -4.794 7.664 -3.883 1.00 96.38 93 THR A O 1
ATOM 733 N N . ARG A 1 94 ? -5.604 5.857 -4.931 1.00 97.94 94 ARG A N 1
ATOM 734 C CA . ARG A 1 94 ? -6.366 5.362 -3.771 1.00 97.94 94 ARG A CA 1
ATOM 735 C C . ARG A 1 94 ? -5.458 4.903 -2.637 1.00 97.94 94 ARG A C 1
ATOM 737 O O . ARG A 1 94 ? -5.701 5.272 -1.490 1.00 97.94 94 ARG A O 1
ATOM 744 N N . THR A 1 95 ? -4.400 4.151 -2.938 1.00 98.00 95 THR A N 1
ATOM 745 C CA . THR A 1 95 ? -3.407 3.751 -1.932 1.00 98.00 95 THR A CA 1
ATOM 746 C C . THR A 1 95 ? -2.706 4.970 -1.342 1.00 98.00 95 THR A C 1
ATOM 748 O O . THR A 1 95 ? -2.601 5.081 -0.124 1.00 98.00 95 THR A O 1
ATOM 751 N N . GLN A 1 96 ? -2.318 5.934 -2.173 1.00 97.62 96 GLN A N 1
ATOM 752 C CA . GLN A 1 96 ? -1.727 7.188 -1.720 1.00 97.62 96 GLN A CA 1
ATOM 753 C C . GLN A 1 96 ? -2.675 7.973 -0.794 1.00 97.62 96 GLN A C 1
ATOM 755 O O . GLN A 1 96 ? -2.301 8.400 0.299 1.00 97.62 96 GLN A O 1
ATOM 760 N N . GLN A 1 97 ? -3.938 8.130 -1.199 1.00 98.31 97 GLN A N 1
ATOM 761 C CA . GLN A 1 97 ? -4.941 8.841 -0.411 1.00 98.31 97 GLN A CA 1
ATOM 762 C C . GLN A 1 97 ? -5.239 8.129 0.918 1.00 98.31 97 GLN A C 1
ATOM 764 O O . GLN A 1 97 ? -5.459 8.798 1.930 1.00 98.31 97 GLN A O 1
ATOM 769 N N . TYR A 1 98 ? -5.194 6.795 0.939 1.00 98.56 98 TYR A N 1
ATOM 770 C CA . TYR A 1 98 ? -5.270 6.002 2.162 1.00 98.56 98 TYR A CA 1
ATOM 771 C C . TYR A 1 98 ? -4.120 6.326 3.122 1.00 98.56 98 TYR A C 1
ATOM 773 O O . TYR A 1 98 ? -4.382 6.681 4.271 1.00 98.56 98 TYR A O 1
ATOM 781 N N . LEU A 1 99 ? -2.867 6.269 2.650 1.00 98.19 99 LEU A N 1
ATOM 782 C CA . LEU A 1 99 ? -1.681 6.569 3.464 1.00 98.19 99 LEU A CA 1
ATOM 783 C C . LEU A 1 99 ? -1.794 7.959 4.103 1.00 98.19 99 LEU A C 1
ATOM 785 O O . LEU A 1 99 ? -1.700 8.099 5.326 1.00 98.19 99 LEU A O 1
ATOM 789 N N . ARG A 1 100 ? -2.112 8.967 3.284 1.00 98.25 100 ARG A N 1
ATOM 790 C CA . ARG A 1 100 ? -2.288 10.355 3.725 1.00 98.25 100 ARG A CA 1
ATOM 791 C C . ARG A 1 100 ? -3.422 10.511 4.738 1.00 98.25 100 ARG A C 1
ATOM 793 O O . ARG A 1 100 ? -3.271 11.228 5.727 1.00 98.25 100 ARG A O 1
ATOM 800 N N . SER A 1 101 ? -4.562 9.860 4.503 1.00 98.56 101 SER A N 1
ATOM 801 C CA . SER A 1 101 ? -5.729 9.947 5.390 1.00 98.56 101 SER A CA 1
ATOM 802 C C . SER A 1 101 ? -5.458 9.315 6.752 1.00 98.56 101 SER A C 1
ATOM 804 O O . SER A 1 101 ? -5.792 9.915 7.775 1.00 98.56 101 SER A O 1
ATOM 806 N N . VAL A 1 102 ? -4.790 8.159 6.781 1.00 98.25 102 VAL A N 1
ATOM 807 C CA . VAL A 1 102 ? -4.416 7.484 8.028 1.00 98.25 102 VAL A CA 1
ATOM 808 C C . VAL A 1 102 ? -3.377 8.295 8.798 1.00 98.25 102 VAL A C 1
ATOM 810 O O . VAL A 1 102 ? -3.593 8.572 9.978 1.00 98.25 102 VAL A O 1
ATOM 813 N N . ALA A 1 103 ? -2.299 8.745 8.146 1.00 97.25 103 ALA A N 1
ATOM 814 C CA . ALA A 1 103 ? -1.272 9.559 8.797 1.00 97.25 103 ALA A CA 1
ATOM 815 C C . ALA A 1 103 ? -1.868 10.834 9.413 1.00 97.25 103 ALA A C 1
ATOM 817 O O . ALA A 1 103 ? -1.645 11.142 10.589 1.00 97.25 103 ALA A O 1
ATOM 818 N N . ARG A 1 104 ? -2.724 11.528 8.652 1.00 97.75 104 ARG A N 1
ATOM 819 C CA . ARG A 1 104 ? -3.449 12.705 9.131 1.00 97.75 104 ARG A CA 1
ATOM 820 C C . ARG A 1 104 ? -4.343 12.386 10.329 1.00 97.75 104 ARG A C 1
ATOM 822 O O . ARG A 1 104 ? -4.288 13.109 11.322 1.00 97.75 104 ARG A O 1
ATOM 829 N N . ALA A 1 105 ? -5.150 11.326 10.262 1.00 98.12 105 ALA A N 1
ATOM 830 C CA . ALA A 1 105 ? -6.053 10.951 11.350 1.00 98.12 105 ALA A CA 1
ATOM 831 C C . ALA A 1 105 ? -5.297 10.604 12.641 1.00 98.12 105 ALA A C 1
ATOM 833 O O . ALA A 1 105 ? -5.726 11.007 13.724 1.00 98.12 105 ALA A O 1
ATOM 834 N N . ILE A 1 106 ? -4.152 9.918 12.534 1.00 96.75 106 ILE A N 1
ATOM 835 C CA . ILE A 1 106 ? -3.280 9.623 13.677 1.00 96.75 106 ILE A CA 1
ATOM 836 C C . ILE A 1 106 ? -2.811 10.924 14.325 1.00 96.75 106 ILE A C 1
ATOM 838 O O . ILE A 1 106 ? -2.969 11.095 15.532 1.00 96.75 106 ILE A O 1
ATOM 842 N N . ARG A 1 107 ? -2.278 11.873 13.545 1.00 95.19 107 ARG A N 1
ATOM 843 C CA . ARG A 1 107 ? -1.772 13.143 14.090 1.00 95.19 107 ARG A CA 1
ATOM 844 C C . ARG A 1 107 ? -2.863 14.022 14.697 1.00 95.19 107 ARG A C 1
ATOM 846 O O . ARG A 1 107 ? -2.615 14.670 15.714 1.00 95.19 107 ARG A O 1
ATOM 853 N N . GLU A 1 108 ? -4.052 14.047 14.092 1.00 96.25 108 GLU A N 1
ATOM 854 C CA . GLU A 1 108 ? -5.207 14.789 14.614 1.00 96.25 108 GLU A CA 1
ATOM 855 C C . GLU A 1 108 ? -5.625 14.276 16.003 1.00 96.25 108 GLU A C 1
ATOM 857 O O . GLU A 1 108 ? -5.974 15.077 16.871 1.00 96.25 108 GLU A O 1
ATOM 862 N N . GLN A 1 109 ? -5.547 12.961 16.230 1.00 96.25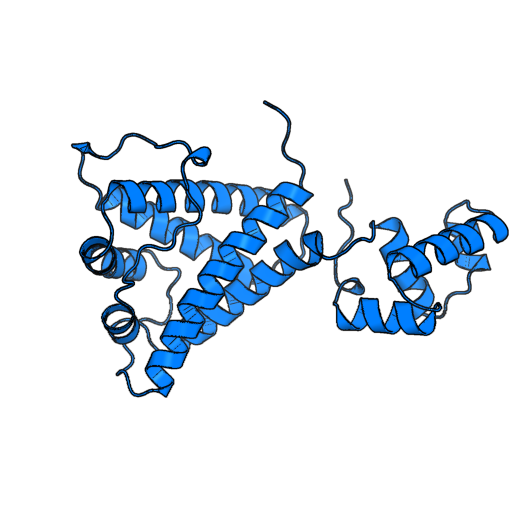 109 GLN A N 1
ATOM 863 C CA . GLN A 1 109 ? -6.011 12.319 17.463 1.00 96.25 109 GLN A CA 1
ATOM 864 C C . GLN A 1 109 ? -4.901 12.064 18.496 1.00 96.25 109 GLN A C 1
ATOM 866 O O . GLN A 1 109 ? -5.202 11.854 19.673 1.00 96.25 109 GLN A O 1
ATOM 871 N N . ALA A 1 110 ? -3.628 12.122 18.093 1.00 94.44 110 ALA A N 1
ATOM 872 C CA . ALA A 1 110 ? -2.499 11.906 18.987 1.00 94.44 110 ALA A CA 1
ATOM 873 C C . ALA A 1 110 ? -2.439 12.976 20.101 1.00 94.44 110 ALA A C 1
ATOM 875 O O . ALA A 1 110 ? -2.498 14.184 19.807 1.00 94.44 110 ALA A O 1
ATOM 876 N N . PRO A 1 111 ? -2.250 12.565 21.374 1.00 91.88 111 PRO A N 1
ATOM 877 C CA . PRO A 1 111 ? -2.043 13.473 22.493 1.00 91.88 111 PRO A CA 1
ATOM 878 C C . PRO A 1 111 ? -0.897 14.446 22.223 1.00 91.88 111 PRO A C 1
ATOM 880 O O . PRO A 1 111 ? 0.126 14.081 21.645 1.00 91.88 111 PRO A O 1
ATOM 883 N N . ALA A 1 112 ? -1.033 15.690 22.683 1.00 83.31 112 ALA A N 1
ATOM 884 C CA . ALA A 1 112 ? -0.023 16.725 22.451 1.00 83.31 112 ALA A CA 1
ATOM 885 C C . ALA A 1 112 ? 1.379 16.326 22.955 1.00 83.31 112 ALA A C 1
ATOM 887 O O . ALA A 1 112 ? 2.371 16.648 22.310 1.00 83.31 112 ALA A O 1
ATOM 888 N N . LEU A 1 113 ? 1.446 15.579 24.063 1.00 71.81 113 LEU A N 1
ATOM 889 C CA . LEU A 1 113 ? 2.689 15.142 24.712 1.00 71.81 113 LEU A CA 1
ATOM 890 C C . LEU A 1 113 ? 3.475 14.083 23.926 1.00 71.81 113 LEU A C 1
ATOM 892 O O . LEU A 1 113 ? 4.636 13.853 24.233 1.00 71.81 113 LEU A O 1
ATOM 896 N N . THR A 1 114 ? 2.861 13.427 22.941 1.00 72.19 114 THR A N 1
ATOM 897 C CA . THR A 1 114 ? 3.495 12.340 22.176 1.00 72.19 114 THR A CA 1
ATOM 898 C C . THR A 1 114 ? 3.978 12.771 20.794 1.00 72.19 114 THR A C 1
ATOM 900 O O . THR A 1 114 ? 4.494 11.941 20.068 1.00 72.19 114 THR A O 1
ATOM 903 N N . ARG A 1 115 ? 3.819 14.044 20.401 1.00 66.88 115 ARG A N 1
ATOM 904 C CA . ARG A 1 115 ? 3.990 14.511 19.007 1.00 66.88 115 ARG A CA 1
ATOM 905 C C . ARG A 1 115 ? 5.434 14.687 18.521 1.00 66.88 115 ARG A C 1
ATOM 907 O O . ARG A 1 115 ? 5.624 15.223 17.430 1.00 66.88 115 ARG A O 1
ATOM 914 N N . GLU A 1 116 ? 6.442 14.285 19.286 1.00 68.31 116 GLU A N 1
ATOM 915 C CA . GLU A 1 116 ? 7.818 14.312 18.782 1.00 68.31 116 GLU A CA 1
ATOM 916 C C . GLU A 1 116 ? 7.989 13.262 17.676 1.00 68.31 116 GLU A C 1
ATOM 918 O O . GLU A 1 116 ? 7.582 12.111 17.834 1.00 68.31 116 GLU A O 1
ATOM 923 N N . ARG A 1 117 ? 8.555 13.676 16.532 1.00 63.78 117 ARG A N 1
ATOM 924 C CA . ARG A 1 117 ? 8.855 12.764 15.420 1.00 63.78 117 ARG A CA 1
ATOM 925 C C . ARG A 1 117 ? 9.893 11.744 15.867 1.00 63.78 117 ARG A C 1
ATOM 927 O O . ARG A 1 117 ? 10.940 12.122 16.395 1.00 63.78 117 ARG A O 1
ATOM 934 N N . VAL A 1 118 ? 9.624 10.472 15.593 1.00 60.25 118 VAL A N 1
ATOM 935 C CA . VAL A 1 118 ? 10.580 9.390 15.829 1.00 60.25 118 VAL A CA 1
ATOM 936 C C . VAL A 1 118 ? 11.200 9.018 14.481 1.00 60.25 118 VAL A C 1
ATOM 938 O O . VAL A 1 118 ? 10.454 8.773 13.536 1.00 60.25 118 VAL A O 1
ATOM 941 N N . PRO A 1 119 ? 12.539 8.987 14.347 1.00 56.94 119 PRO A N 1
ATOM 942 C CA . PRO A 1 119 ? 13.186 8.595 13.097 1.00 56.94 119 PRO A CA 1
ATOM 943 C C . PRO A 1 119 ? 12.699 7.230 12.589 1.00 56.94 119 PRO A C 1
ATOM 945 O O . PRO A 1 119 ? 12.598 6.277 13.364 1.00 56.94 119 PRO A O 1
ATOM 948 N N . LEU A 1 120 ? 12.451 7.132 11.277 1.00 53.47 120 LEU A N 1
ATOM 949 C CA . LEU A 1 120 ? 11.958 5.923 10.600 1.00 53.47 120 LEU A CA 1
ATOM 950 C C . LEU A 1 120 ? 12.874 4.701 10.804 1.00 53.47 120 LEU A C 1
ATOM 952 O O . LEU A 1 120 ? 12.420 3.562 10.801 1.00 53.47 120 LEU A O 1
ATOM 956 N N . GLU A 1 121 ? 14.165 4.941 11.031 1.00 50.84 121 GLU A N 1
ATOM 957 C CA . GLU A 1 121 ? 15.203 3.932 11.286 1.00 50.84 121 GLU A CA 1
ATOM 958 C C . GLU A 1 121 ? 14.931 3.076 12.539 1.00 50.84 121 GLU A C 1
ATOM 960 O O . GLU A 1 121 ? 15.494 1.993 12.675 1.00 50.84 121 GLU A O 1
ATOM 965 N N . LEU A 1 122 ? 14.051 3.536 13.439 1.00 50.75 122 LEU A N 1
ATOM 966 C CA . LEU A 1 122 ? 13.602 2.810 14.633 1.00 50.75 122 LEU A CA 1
ATOM 967 C C . LEU A 1 122 ? 12.314 2.000 14.405 1.00 50.75 122 LEU A C 1
ATOM 969 O O . LEU A 1 122 ? 11.768 1.439 15.357 1.00 50.75 122 LEU A O 1
ATOM 973 N N . PHE A 1 123 ? 11.798 1.951 13.174 1.00 51.06 123 PHE A N 1
ATOM 974 C CA . PHE A 1 123 ? 10.677 1.090 12.814 1.00 51.06 123 PHE A CA 1
ATOM 975 C C . PHE A 1 123 ? 11.164 -0.363 12.745 1.00 51.06 123 PHE A C 1
ATOM 977 O O . PHE A 1 123 ? 11.530 -0.872 11.687 1.00 51.06 123 PHE A O 1
ATOM 984 N N . GLU A 1 124 ? 11.222 -1.029 13.896 1.00 51.25 124 GLU A N 1
ATOM 985 C CA . GLU A 1 124 ? 11.512 -2.459 13.949 1.00 51.25 124 GLU A CA 1
ATOM 986 C C . GLU A 1 124 ? 10.433 -3.251 13.192 1.00 51.25 124 GLU A C 1
ATOM 988 O O . GLU A 1 124 ? 9.239 -2.940 13.243 1.00 51.25 124 GLU A O 1
ATOM 993 N N . ASP A 1 125 ? 10.855 -4.316 12.505 1.00 51.25 125 ASP A N 1
ATOM 994 C CA . ASP A 1 125 ? 10.022 -5.262 11.745 1.00 51.25 125 ASP A CA 1
ATOM 995 C C . ASP A 1 125 ? 9.167 -6.164 12.663 1.00 51.25 125 ASP A C 1
ATOM 997 O O . ASP A 1 125 ? 9.034 -7.375 12.477 1.00 51.25 125 ASP A O 1
ATOM 1001 N N . HIS A 1 126 ? 8.591 -5.595 13.716 1.00 49.84 126 HIS A N 1
ATOM 1002 C CA . HIS A 1 126 ? 7.792 -6.312 14.694 1.00 49.84 126 HIS A CA 1
ATOM 1003 C C . HIS A 1 126 ? 6.344 -5.861 14.556 1.00 49.84 126 HIS A C 1
ATOM 1005 O O . HIS A 1 126 ? 5.929 -4.819 15.058 1.00 49.84 126 HIS A O 1
ATOM 1011 N N . THR A 1 127 ? 5.557 -6.666 13.834 1.00 52.25 127 THR A N 1
ATOM 1012 C CA . THR A 1 127 ? 4.095 -6.570 13.876 1.00 52.25 127 THR A CA 1
ATOM 1013 C C . THR A 1 127 ? 3.663 -6.812 15.323 1.00 52.25 127 THR A C 1
ATOM 1015 O O . THR A 1 127 ? 3.953 -7.887 15.855 1.00 52.25 127 THR A O 1
ATOM 1018 N N . PRO A 1 128 ? 3.017 -5.848 16.000 1.00 58.00 128 PRO A N 1
ATOM 1019 C CA . PRO A 1 128 ? 2.681 -6.039 17.399 1.00 58.00 128 PRO A CA 1
ATOM 1020 C C . PRO A 1 128 ? 1.620 -7.144 17.544 1.00 58.00 128 PRO A C 1
ATOM 1022 O O . PRO A 1 128 ? 0.874 -7.430 16.604 1.00 58.00 128 PRO A O 1
ATOM 1025 N N . PRO A 1 129 ? 1.558 -7.806 18.710 1.00 59.06 129 PRO A N 1
ATOM 1026 C CA . PRO A 1 129 ? 1.057 -9.176 18.812 1.00 59.06 129 PRO A CA 1
ATOM 1027 C C . PRO A 1 129 ? -0.454 -9.350 18.607 1.00 59.06 129 PRO A C 1
ATOM 1029 O O . PRO A 1 129 ? -0.896 -10.475 18.386 1.00 59.06 129 PRO A O 1
ATOM 1032 N N . ILE A 1 130 ? -1.264 -8.287 18.690 1.00 77.62 130 ILE A N 1
ATOM 1033 C CA . ILE A 1 130 ? -2.723 -8.392 18.556 1.00 77.62 130 ILE A CA 1
ATOM 1034 C C . ILE A 1 130 ? -3.253 -7.224 17.731 1.00 77.62 130 ILE A C 1
ATOM 1036 O O . ILE A 1 130 ? -3.395 -6.111 18.222 1.00 77.62 130 ILE A O 1
ATOM 1040 N N . MET A 1 131 ? -3.599 -7.495 16.478 1.00 85.31 131 MET A N 1
ATOM 1041 C CA . MET A 1 131 ? -4.364 -6.569 15.648 1.00 85.31 131 MET A CA 1
ATOM 1042 C C . MET A 1 131 ? -5.868 -6.750 15.974 1.00 85.31 131 MET A C 1
ATOM 1044 O O . MET A 1 131 ? -6.342 -7.891 15.928 1.00 85.31 131 MET A O 1
ATOM 1048 N N . PRO A 1 132 ? -6.660 -5.691 16.257 1.00 91.81 132 PRO A N 1
ATOM 1049 C CA . PRO A 1 132 ? -8.122 -5.763 16.447 1.00 91.81 132 PRO A CA 1
ATOM 1050 C C . PRO A 1 132 ? -8.908 -6.075 15.149 1.00 91.81 132 PRO A C 1
ATOM 1052 O O . PRO A 1 132 ? -9.775 -5.314 14.719 1.00 91.81 132 PRO A O 1
ATOM 1055 N N . PHE A 1 133 ? -8.595 -7.194 14.480 1.00 91.44 133 PHE A N 1
ATOM 1056 C CA . PHE A 1 133 ? -9.125 -7.529 13.149 1.00 91.44 133 PHE A CA 1
ATOM 1057 C C . PHE A 1 133 ? -10.643 -7.627 13.141 1.00 91.44 133 PHE A C 1
ATOM 1059 O O . PHE A 1 133 ? -11.277 -7.196 12.185 1.00 91.44 133 PHE A O 1
ATOM 1066 N N . ARG A 1 134 ? -11.230 -8.157 14.216 1.00 94.19 134 ARG A N 1
ATOM 1067 C CA . ARG A 1 134 ? -12.681 -8.277 14.331 1.00 94.19 134 ARG A CA 1
ATOM 1068 C C . ARG A 1 134 ? -13.363 -6.912 14.316 1.00 94.19 134 ARG A C 1
ATOM 1070 O O . ARG A 1 134 ? -14.264 -6.713 13.513 1.00 94.19 134 ARG A O 1
ATOM 1077 N N . GLN A 1 135 ? -12.922 -5.982 15.164 1.00 96.00 135 GLN A N 1
ATOM 1078 C CA . GLN A 1 135 ? -13.526 -4.651 15.244 1.00 96.00 135 GLN A CA 1
ATOM 1079 C C . GLN A 1 135 ? -13.366 -3.884 13.927 1.00 96.00 135 GLN A C 1
ATOM 1081 O O . GLN A 1 135 ? -14.289 -3.204 13.492 1.00 96.00 135 GLN A O 1
ATOM 1086 N N . LEU A 1 136 ? -12.214 -4.022 13.262 1.00 96.25 136 LEU A N 1
ATOM 1087 C CA . LEU A 1 136 ? -12.005 -3.403 11.952 1.00 96.25 136 LEU A CA 1
ATOM 1088 C C . LEU A 1 136 ? -12.876 -4.050 10.867 1.00 96.25 136 LEU A C 1
ATOM 1090 O O . LEU A 1 136 ? -13.462 -3.340 10.054 1.00 96.25 136 LEU A O 1
ATOM 1094 N N . ALA A 1 137 ? -13.036 -5.373 10.878 1.00 96.69 137 ALA A N 1
ATOM 1095 C CA . ALA A 1 137 ? -13.911 -6.073 9.942 1.00 96.69 137 ALA A CA 1
ATOM 1096 C C . ALA A 1 137 ? -15.394 -5.707 10.132 1.00 96.69 137 ALA A C 1
ATOM 1098 O O . ALA A 1 137 ? -16.127 -5.648 9.148 1.00 96.69 137 ALA A O 1
ATOM 1099 N N . GLU A 1 138 ? -15.822 -5.399 11.358 1.00 97.44 138 GLU A N 1
ATOM 1100 C CA . GLU A 1 138 ? -17.178 -4.920 11.666 1.00 97.44 138 GLU A CA 1
ATOM 1101 C C . GLU A 1 138 ? -17.428 -3.464 11.207 1.00 97.44 138 GLU A C 1
ATOM 1103 O O . GLU A 1 138 ? -18.581 -3.056 11.081 1.00 97.44 138 GLU A O 1
ATOM 1108 N N . LEU A 1 139 ? -16.381 -2.685 10.897 1.00 97.44 139 LEU A N 1
ATOM 1109 C CA . LEU A 1 139 ? -16.495 -1.351 10.281 1.00 97.44 139 LEU A CA 1
ATOM 1110 C C . LEU A 1 139 ? -16.391 -1.378 8.754 1.00 97.44 139 LEU A C 1
ATOM 1112 O O . LEU A 1 139 ? -17.051 -0.601 8.059 1.00 97.44 139 LEU A O 1
ATOM 1116 N N . ILE A 1 140 ? -15.557 -2.267 8.227 1.00 98.25 140 ILE A N 1
ATOM 1117 C CA . ILE A 1 140 ? -15.226 -2.346 6.808 1.00 98.25 140 ILE A CA 1
ATOM 1118 C C . ILE A 1 140 ? -16.244 -3.233 6.087 1.00 98.25 140 ILE A C 1
ATOM 1120 O O . ILE A 1 140 ? -16.505 -4.365 6.489 1.00 98.25 140 ILE A O 1
ATOM 1124 N N . SER A 1 141 ? -16.797 -2.750 4.978 1.00 98.44 141 SER A N 1
ATOM 1125 C CA . SER A 1 141 ? -17.602 -3.591 4.090 1.00 98.44 141 SER A CA 1
ATOM 1126 C C . SER A 1 141 ? -16.722 -4.587 3.326 1.00 98.44 141 SER A C 1
ATOM 1128 O O . SER A 1 141 ? -15.570 -4.298 2.999 1.00 98.44 141 SER A O 1
ATOM 1130 N N . ALA A 1 142 ? -17.276 -5.740 2.949 1.00 97.50 142 ALA A N 1
ATOM 1131 C CA . ALA A 1 142 ? -16.543 -6.728 2.150 1.00 97.50 142 ALA A CA 1
ATOM 1132 C C . ALA A 1 142 ? -16.101 -6.179 0.779 1.00 97.50 142 ALA A C 1
ATOM 1134 O O . ALA A 1 142 ? -15.079 -6.587 0.236 1.00 97.50 142 ALA A O 1
ATOM 1135 N N . GLU A 1 143 ? -16.872 -5.245 0.214 1.00 97.88 143 GLU A N 1
ATOM 1136 C CA . GLU A 1 143 ? -16.517 -4.531 -1.015 1.00 97.88 143 GLU A CA 1
ATOM 1137 C C . GLU A 1 143 ? -15.316 -3.603 -0.801 1.00 97.88 143 GLU A C 1
ATOM 1139 O O . GLU A 1 143 ? -14.366 -3.666 -1.575 1.00 97.88 143 GLU A O 1
ATOM 1144 N N . GLY A 1 144 ? -15.323 -2.808 0.274 1.00 97.81 144 GLY A N 1
ATOM 1145 C CA . GLY A 1 144 ? -14.215 -1.914 0.613 1.00 97.81 144 GLY A CA 1
ATOM 1146 C C . GLY A 1 144 ? -12.914 -2.665 0.895 1.00 97.81 144 GLY A C 1
ATOM 1147 O O . GLY A 1 144 ? -11.861 -2.258 0.407 1.00 97.81 144 GLY A O 1
ATOM 1148 N N . ALA A 1 145 ? -12.985 -3.789 1.621 1.00 97.75 145 ALA A N 1
ATOM 1149 C CA . ALA A 1 145 ? -11.825 -4.649 1.867 1.00 97.75 145 ALA A CA 1
ATOM 1150 C C . ALA A 1 145 ? -11.229 -5.173 0.553 1.00 97.75 145 ALA A C 1
ATOM 1152 O O . ALA A 1 145 ? -10.045 -4.967 0.297 1.00 97.75 145 ALA A O 1
ATOM 1153 N N . ARG A 1 146 ? -12.058 -5.767 -0.319 1.00 97.06 146 ARG A N 1
ATOM 1154 C CA . ARG A 1 146 ? -11.619 -6.257 -1.637 1.00 97.06 146 ARG A CA 1
ATOM 1155 C C . ARG A 1 146 ? -11.000 -5.164 -2.493 1.00 97.06 146 ARG A C 1
ATOM 1157 O O . ARG A 1 146 ? -9.973 -5.393 -3.129 1.00 97.06 146 ARG A O 1
ATOM 1164 N N . GLU A 1 147 ? -11.620 -3.990 -2.524 1.00 97.62 147 GLU A N 1
ATOM 1165 C CA . GLU A 1 147 ? -11.142 -2.884 -3.345 1.00 97.62 147 GLU A CA 1
ATOM 1166 C C . GLU A 1 147 ? -9.786 -2.364 -2.859 1.00 97.62 147 GLU A C 1
ATOM 1168 O O . GLU A 1 147 ? -8.893 -2.123 -3.674 1.00 97.62 147 GLU A O 1
ATOM 1173 N N . MET A 1 148 ? -9.581 -2.264 -1.544 1.00 97.88 148 MET A N 1
ATOM 1174 C CA . MET A 1 148 ? -8.273 -1.894 -1.006 1.00 97.88 148 MET A CA 1
ATOM 1175 C C . MET A 1 148 ? -7.218 -2.977 -1.202 1.00 97.88 148 MET A C 1
ATOM 1177 O O . MET A 1 148 ? -6.090 -2.632 -1.559 1.00 97.88 148 MET A O 1
ATOM 1181 N N . THR A 1 149 ? -7.554 -4.261 -1.039 1.00 96.44 149 THR A N 1
ATOM 1182 C CA . THR A 1 149 ? -6.648 -5.368 -1.389 1.00 96.44 149 THR A CA 1
ATOM 1183 C C . THR A 1 149 ? -6.216 -5.245 -2.849 1.00 96.44 149 THR A C 1
ATOM 1185 O O . THR A 1 149 ? -5.027 -5.258 -3.147 1.00 96.44 149 THR A O 1
ATOM 1188 N N . ARG A 1 150 ? -7.161 -5.018 -3.770 1.00 95.31 150 ARG A N 1
ATOM 1189 C CA . ARG A 1 150 ? -6.880 -4.828 -5.201 1.00 95.31 150 ARG A CA 1
ATOM 1190 C C . ARG A 1 150 ? -5.929 -3.656 -5.457 1.00 95.31 150 ARG A C 1
ATOM 1192 O O . ARG A 1 150 ? -4.944 -3.830 -6.173 1.00 95.31 150 ARG A O 1
ATOM 1199 N N . CYS A 1 151 ? -6.203 -2.489 -4.868 1.00 96.88 151 CYS A N 1
ATOM 1200 C CA . CYS A 1 151 ? -5.368 -1.296 -5.041 1.00 96.88 151 CYS A CA 1
ATOM 1201 C C . CYS A 1 151 ? -3.949 -1.518 -4.504 1.00 96.88 151 CYS A C 1
ATOM 1203 O O . CYS A 1 151 ? -2.963 -1.267 -5.192 1.00 96.88 151 CYS A O 1
ATOM 1205 N N . THR A 1 152 ? -3.839 -2.049 -3.289 1.00 95.31 152 THR A N 1
ATOM 1206 C CA . THR A 1 152 ? -2.550 -2.244 -2.614 1.00 95.31 152 THR A CA 1
ATOM 1207 C C . THR A 1 152 ? -1.726 -3.365 -3.239 1.00 95.31 152 THR A C 1
ATOM 1209 O O . THR A 1 152 ? -0.531 -3.176 -3.423 1.00 95.31 152 THR A O 1
ATOM 1212 N N . THR A 1 153 ? -2.333 -4.463 -3.699 1.00 90.94 153 THR A N 1
ATOM 1213 C CA . THR A 1 153 ? -1.634 -5.485 -4.497 1.00 90.94 153 THR A CA 1
ATOM 1214 C C . THR A 1 153 ? -1.164 -4.940 -5.847 1.00 90.94 153 THR A C 1
ATOM 1216 O O . THR A 1 153 ? -0.110 -5.338 -6.338 1.00 90.94 153 THR A O 1
ATOM 1219 N N . HIS A 1 154 ? -1.913 -4.032 -6.480 1.00 91.38 154 HIS A N 1
ATOM 1220 C CA . HIS A 1 154 ? -1.443 -3.383 -7.705 1.00 91.38 154 HIS A CA 1
ATOM 1221 C C . HIS A 1 154 ? -0.197 -2.527 -7.433 1.00 91.38 154 HIS A C 1
ATOM 1223 O O . HIS A 1 154 ? 0.815 -2.706 -8.106 1.00 91.38 154 HIS A O 1
ATOM 1229 N N . VAL A 1 155 ? -0.229 -1.666 -6.410 1.00 93.19 155 VAL A N 1
ATOM 1230 C CA . VAL A 1 155 ? 0.929 -0.838 -6.021 1.00 93.19 155 VAL A CA 1
ATOM 1231 C C . VAL A 1 155 ? 2.115 -1.697 -5.573 1.00 93.19 155 VAL A C 1
ATOM 1233 O O . VAL A 1 155 ? 3.249 -1.420 -5.953 1.00 93.19 155 VAL A O 1
ATOM 1236 N N . GLU A 1 156 ? 1.864 -2.779 -4.832 1.00 89.25 156 GLU 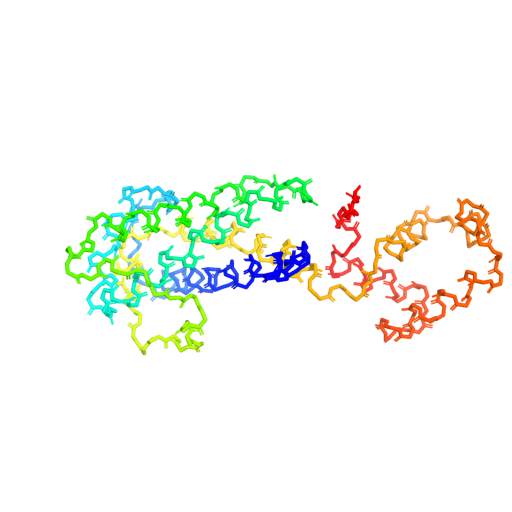A N 1
ATOM 1237 C CA . GLU A 1 156 ? 2.876 -3.773 -4.469 1.00 89.25 156 GLU A CA 1
ATOM 1238 C C . GLU A 1 156 ? 3.540 -4.360 -5.711 1.00 89.25 156 GLU A C 1
ATOM 1240 O O . GLU A 1 156 ? 4.760 -4.441 -5.754 1.00 89.25 156 GLU A O 1
ATOM 1245 N N . ARG A 1 157 ? 2.777 -4.731 -6.744 1.00 84.88 157 ARG A N 1
ATOM 1246 C CA . ARG A 1 157 ? 3.356 -5.232 -7.997 1.00 84.88 157 ARG A CA 1
ATOM 1247 C C . ARG A 1 157 ? 4.167 -4.166 -8.712 1.00 84.88 157 ARG A C 1
ATOM 1249 O O . ARG A 1 157 ? 5.245 -4.485 -9.185 1.00 84.88 157 ARG A O 1
ATOM 1256 N N . VAL A 1 158 ? 3.709 -2.920 -8.772 1.00 84.19 158 VAL A N 1
ATOM 1257 C CA . VAL A 1 158 ? 4.480 -1.835 -9.404 1.00 84.19 158 VAL A CA 1
ATOM 1258 C C . VAL A 1 158 ? 5.810 -1.602 -8.663 1.00 84.19 158 VAL A C 1
ATOM 1260 O O . VAL A 1 158 ? 6.871 -1.545 -9.290 1.00 84.19 158 VAL A O 1
ATOM 1263 N N . GLY A 1 159 ? 5.782 -1.553 -7.327 1.00 80.00 159 GLY A N 1
ATOM 1264 C CA . GLY A 1 159 ? 6.979 -1.364 -6.498 1.00 80.00 159 GLY A CA 1
ATOM 1265 C C . GLY A 1 159 ? 7.887 -2.600 -6.395 1.00 80.00 159 GLY A C 1
ATOM 1266 O O . GLY A 1 159 ? 9.110 -2.483 -6.380 1.00 80.00 159 GLY A O 1
ATOM 1267 N N . GLY A 1 160 ? 7.302 -3.798 -6.362 1.00 66.00 160 GLY A N 1
ATOM 1268 C CA . GLY A 1 160 ? 7.969 -5.088 -6.161 1.00 66.00 160 GLY A CA 1
ATOM 1269 C C . GLY A 1 160 ? 8.428 -5.767 -7.450 1.00 66.00 160 GLY A C 1
ATOM 1270 O O . GLY A 1 160 ? 9.505 -6.355 -7.477 1.00 66.00 160 GLY A O 1
ATOM 1271 N N . ALA A 1 161 ? 7.706 -5.613 -8.563 1.00 56.56 161 ALA A N 1
ATOM 1272 C CA . ALA A 1 161 ? 8.208 -6.060 -9.860 1.00 56.56 161 ALA A CA 1
ATOM 1273 C C . ALA A 1 161 ? 9.481 -5.289 -10.245 1.00 56.56 161 ALA A C 1
ATOM 1275 O O . ALA A 1 161 ? 10.313 -5.822 -10.965 1.00 56.56 161 ALA A O 1
ATOM 1276 N N . SER A 1 162 ? 9.677 -4.060 -9.753 1.00 54.44 162 SER A N 1
ATOM 1277 C CA . SER A 1 162 ? 10.931 -3.307 -9.938 1.00 54.44 162 SER A CA 1
ATOM 1278 C C . SER A 1 162 ? 12.094 -3.841 -9.079 1.00 54.44 162 SER A C 1
ATOM 1280 O O . SER A 1 162 ? 13.266 -3.634 -9.400 1.00 54.44 162 SER A O 1
ATOM 1282 N N . LEU A 1 163 ? 11.793 -4.549 -7.986 1.00 50.78 163 LEU A N 1
ATOM 1283 C CA . LEU A 1 163 ? 12.781 -5.178 -7.106 1.00 50.78 163 LEU A CA 1
ATOM 1284 C C . LEU A 1 163 ? 13.200 -6.566 -7.595 1.00 50.78 163 LEU A C 1
ATOM 1286 O O . LEU A 1 163 ? 14.397 -6.834 -7.676 1.00 50.78 163 LEU A O 1
ATOM 1290 N N . ASP A 1 164 ? 12.227 -7.407 -7.949 1.00 58.59 164 ASP A N 1
ATOM 1291 C CA . ASP A 1 164 ? 12.450 -8.790 -8.386 1.00 58.59 164 ASP A CA 1
ATOM 1292 C C . ASP A 1 164 ? 12.914 -8.900 -9.836 1.00 58.59 164 ASP A C 1
ATOM 1294 O O . ASP A 1 164 ? 13.328 -9.978 -10.254 1.00 58.59 164 ASP A O 1
ATOM 1298 N N . ASN A 1 165 ? 12.831 -7.820 -10.616 1.00 70.12 165 ASN A N 1
ATOM 1299 C CA . ASN A 1 165 ? 13.353 -7.792 -11.971 1.00 70.12 165 ASN A CA 1
ATOM 1300 C C . ASN A 1 165 ? 14.886 -7.608 -11.937 1.00 70.12 165 ASN A C 1
ATOM 1302 O O . ASN A 1 165 ? 15.378 -6.520 -11.602 1.00 70.12 165 ASN A O 1
ATOM 1306 N N . PRO A 1 166 ? 15.678 -8.646 -12.277 1.00 75.31 166 PRO A N 1
ATOM 1307 C CA . PRO A 1 166 ? 17.129 -8.518 -12.343 1.00 75.31 166 PRO A CA 1
ATOM 1308 C C . PRO A 1 166 ? 17.580 -7.750 -13.595 1.00 75.31 166 PRO A C 1
ATOM 1310 O O . PRO A 1 166 ? 18.766 -7.462 -13.740 1.00 75.31 166 PRO A O 1
ATOM 1313 N N . LEU A 1 167 ? 16.656 -7.448 -14.511 1.00 81.50 167 LEU A N 1
ATOM 1314 C CA . LEU A 1 167 ? 16.943 -6.871 -15.810 1.00 81.50 167 LEU A CA 1
ATOM 1315 C C . LEU A 1 167 ? 16.928 -5.350 -15.753 1.00 81.50 167 LEU A C 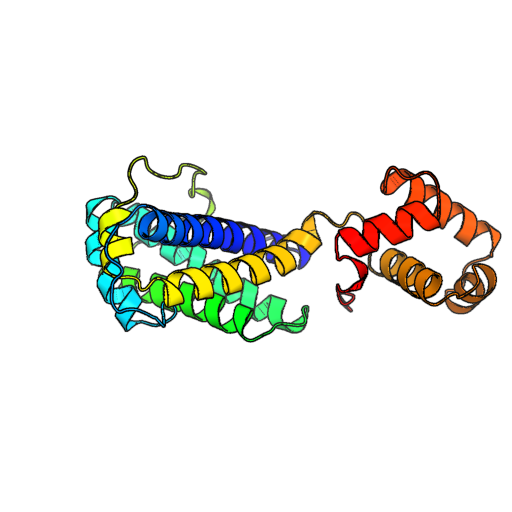1
ATOM 1317 O O . LEU A 1 167 ? 16.078 -4.738 -15.112 1.00 81.50 167 LEU A O 1
ATOM 1321 N N . ASN A 1 168 ? 17.858 -4.741 -16.478 1.00 81.06 168 ASN A N 1
ATOM 1322 C CA . ASN A 1 168 ? 17.807 -3.315 -16.768 1.00 81.06 168 ASN A CA 1
ATOM 1323 C C . ASN A 1 168 ? 16.901 -3.022 -17.978 1.00 81.06 168 ASN A C 1
ATOM 1325 O O . ASN A 1 168 ? 16.532 -3.920 -18.740 1.00 81.06 168 ASN A O 1
ATOM 1329 N N . ASP A 1 169 ? 16.596 -1.743 -18.189 1.00 78.12 169 ASP A N 1
ATOM 1330 C CA . ASP A 1 169 ? 15.716 -1.276 -19.266 1.00 78.12 169 ASP A CA 1
ATOM 1331 C C . ASP A 1 169 ? 16.174 -1.728 -20.658 1.00 78.12 169 ASP A C 1
ATOM 1333 O O . ASP A 1 169 ? 15.365 -2.113 -21.502 1.00 78.12 169 ASP A O 1
ATOM 1337 N N . GLN A 1 170 ? 17.487 -1.744 -20.899 1.00 84.38 170 GLN A N 1
ATOM 1338 C CA . GLN A 1 170 ? 18.049 -2.160 -22.180 1.00 84.38 170 GLN A CA 1
ATOM 1339 C C . GLN A 1 170 ? 17.815 -3.655 -22.448 1.00 84.38 170 GLN A C 1
ATOM 1341 O O . GLN A 1 170 ? 17.517 -4.037 -23.581 1.00 84.38 170 GLN A O 1
ATOM 1346 N N . GLN A 1 171 ? 17.939 -4.493 -21.417 1.00 89.88 171 GLN A N 1
ATOM 1347 C CA . GLN A 1 171 ? 17.685 -5.934 -21.481 1.00 89.88 171 GLN A CA 1
ATOM 1348 C C . GLN A 1 171 ? 16.189 -6.234 -21.638 1.00 89.88 171 GLN A C 1
ATOM 1350 O O . GLN A 1 171 ? 15.825 -7.098 -22.439 1.00 89.88 171 GLN A O 1
ATOM 1355 N N . ILE A 1 172 ? 15.328 -5.494 -20.930 1.00 88.25 172 ILE A N 1
ATOM 1356 C CA . ILE A 1 172 ? 13.865 -5.536 -21.093 1.00 88.25 172 ILE A CA 1
ATOM 1357 C C . ILE A 1 172 ? 13.494 -5.213 -22.540 1.00 88.25 172 ILE A C 1
ATOM 1359 O O . ILE A 1 172 ? 12.735 -5.955 -23.165 1.00 88.25 172 ILE A O 1
ATOM 1363 N N . GLU A 1 173 ? 14.078 -4.154 -23.100 1.00 88.12 173 GLU A N 1
ATOM 1364 C CA . GLU A 1 173 ? 13.816 -3.734 -24.473 1.00 88.12 173 GLU A CA 1
ATOM 1365 C C . GLU A 1 173 ? 14.280 -4.774 -25.498 1.00 88.12 173 GLU A C 1
ATOM 1367 O O . GLU A 1 173 ? 13.558 -5.082 -26.447 1.00 88.12 173 GLU A O 1
ATOM 1372 N N . TRP A 1 174 ? 15.443 -5.402 -25.295 1.00 93.88 174 TRP A N 1
ATOM 1373 C CA . TRP A 1 174 ? 15.868 -6.514 -26.148 1.00 93.88 174 TRP A CA 1
ATOM 1374 C C . TRP A 1 174 ? 14.864 -7.667 -26.127 1.00 93.88 174 TRP A C 1
ATOM 1376 O O . TRP A 1 174 ? 14.505 -8.179 -27.187 1.00 93.88 174 TRP A O 1
ATOM 1386 N N . ILE A 1 175 ? 14.374 -8.069 -24.951 1.00 92.50 175 ILE A N 1
ATOM 1387 C CA . ILE A 1 175 ? 13.389 -9.154 -24.848 1.00 92.50 175 ILE A CA 1
ATOM 1388 C C . ILE A 1 175 ? 12.057 -8.738 -25.483 1.00 92.50 175 ILE A C 1
ATOM 1390 O O . ILE A 1 175 ? 11.486 -9.538 -26.222 1.00 92.50 175 ILE A O 1
ATOM 1394 N N . ARG A 1 176 ? 11.595 -7.496 -25.285 1.00 91.81 176 ARG A N 1
ATOM 1395 C CA . ARG A 1 176 ? 10.379 -6.946 -25.915 1.00 91.81 176 ARG A CA 1
ATOM 1396 C C . ARG A 1 176 ? 10.451 -7.015 -27.442 1.00 91.81 176 ARG A C 1
ATOM 1398 O O . ARG A 1 176 ? 9.512 -7.447 -28.101 1.00 91.81 176 ARG A O 1
ATOM 1405 N N . ARG A 1 177 ? 11.590 -6.664 -28.026 1.00 92.62 177 ARG A N 1
ATOM 1406 C CA . ARG A 1 177 ? 11.795 -6.750 -29.480 1.00 92.62 177 ARG A CA 1
ATOM 1407 C C . ARG A 1 177 ? 11.858 -8.195 -29.966 1.00 92.62 177 ARG A C 1
ATOM 1409 O O . ARG A 1 177 ? 11.281 -8.549 -30.995 1.00 92.62 177 ARG A O 1
ATOM 1416 N N . LEU A 1 178 ? 12.467 -9.079 -29.175 1.00 93.19 178 LEU A N 1
ATOM 1417 C CA . LEU A 1 178 ? 12.450 -10.514 -29.446 1.00 93.19 178 LEU A CA 1
ATOM 1418 C C . LEU A 1 178 ? 11.035 -11.116 -29.357 1.00 93.19 178 LEU A C 1
ATOM 1420 O O . LEU A 1 178 ? 10.752 -12.039 -30.125 1.00 93.19 178 LEU A O 1
ATOM 1424 N N . THR A 1 179 ? 10.141 -10.642 -28.480 1.00 91.56 179 THR A N 1
ATOM 1425 C CA . THR A 1 179 ? 8.742 -11.122 -28.435 1.00 91.56 179 THR A CA 1
ATOM 1426 C C . THR A 1 179 ? 7.928 -10.653 -29.635 1.00 91.56 179 THR A C 1
ATOM 1428 O O . THR A 1 179 ? 7.071 -11.391 -30.113 1.00 91.56 179 THR A O 1
ATOM 1431 N N . GLN A 1 180 ? 8.254 -9.482 -30.185 1.00 91.25 180 GLN A N 1
ATOM 1432 C CA . GLN A 1 180 ? 7.670 -8.950 -31.422 1.00 91.25 180 GLN A CA 1
ATOM 1433 C C . GLN A 1 180 ? 8.175 -9.658 -32.693 1.00 91.25 180 GLN A C 1
ATOM 1435 O O . GLN A 1 180 ? 7.713 -9.366 -33.794 1.00 91.25 180 GLN A O 1
ATOM 1440 N N . GLY A 1 181 ? 9.095 -10.618 -32.554 1.00 92.62 181 GLY A N 1
ATOM 1441 C CA . GLY A 1 181 ? 9.616 -11.416 -33.663 1.00 92.62 181 GLY A CA 1
ATOM 1442 C C . GLY A 1 181 ? 10.834 -10.813 -34.360 1.00 92.62 181 GLY A C 1
ATOM 1443 O O . GLY A 1 181 ? 11.287 -11.373 -35.358 1.00 92.62 181 GLY A O 1
ATOM 1444 N N . GLU A 1 182 ? 11.398 -9.726 -33.832 1.00 95.06 182 GLU A N 1
ATOM 1445 C CA . GLU A 1 182 ? 12.580 -9.096 -34.410 1.00 95.06 182 GLU A CA 1
ATOM 1446 C C . GLU A 1 182 ? 13.810 -10.012 -34.324 1.00 95.06 182 GLU A C 1
ATOM 1448 O O . GLU A 1 182 ? 13.961 -10.831 -33.401 1.00 95.06 182 GLU A O 1
ATOM 1453 N N . LYS A 1 183 ? 14.692 -9.922 -35.325 1.00 94.56 183 LYS A N 1
ATOM 1454 C CA . LYS A 1 183 ? 15.909 -10.738 -35.378 1.00 94.56 183 LYS A CA 1
ATOM 1455 C C . LYS A 1 183 ? 17.015 -10.100 -34.545 1.00 94.56 183 LYS A C 1
ATOM 1457 O O . LYS A 1 183 ? 17.177 -8.887 -34.525 1.00 94.56 183 LYS A O 1
ATOM 1462 N N . VAL A 1 184 ? 17.865 -10.933 -33.941 1.00 93.00 184 VAL A N 1
ATOM 1463 C CA . VAL A 1 184 ? 19.028 -10.478 -33.151 1.00 93.00 184 VAL A CA 1
ATOM 1464 C C . VAL A 1 184 ? 19.914 -9.519 -33.956 1.00 93.00 184 VAL A C 1
ATOM 1466 O O . VAL A 1 184 ? 20.377 -8.522 -33.416 1.00 93.00 184 VAL A O 1
ATOM 1469 N N . ILE A 1 185 ? 20.094 -9.760 -35.257 1.00 93.00 185 ILE A N 1
ATOM 1470 C CA . ILE A 1 185 ? 20.868 -8.868 -36.131 1.00 93.00 185 ILE A CA 1
ATOM 1471 C C . ILE A 1 185 ? 20.244 -7.465 -36.259 1.00 93.00 185 ILE A C 1
ATOM 1473 O O . ILE A 1 185 ? 20.962 -6.471 -36.232 1.00 93.00 185 ILE A O 1
ATOM 1477 N N . GLU A 1 186 ? 18.917 -7.357 -36.324 1.00 93.56 186 GLU A N 1
ATOM 1478 C CA . GLU A 1 186 ? 18.200 -6.077 -36.429 1.00 93.56 186 GLU A CA 1
ATOM 1479 C C . GLU A 1 186 ? 18.291 -5.302 -35.101 1.00 93.56 186 GLU A C 1
ATOM 1481 O O . GLU A 1 186 ? 18.623 -4.109 -35.078 1.00 93.56 186 GLU A O 1
ATOM 1486 N N . ILE A 1 187 ? 18.145 -6.014 -33.978 1.00 94.81 187 ILE A N 1
ATOM 1487 C CA . ILE A 1 187 ? 18.348 -5.461 -32.633 1.00 94.81 187 ILE A CA 1
ATOM 1488 C C . ILE A 1 187 ? 19.786 -4.954 -32.475 1.00 94.81 187 ILE A C 1
ATOM 1490 O O . ILE A 1 187 ? 19.982 -3.814 -32.053 1.00 94.81 187 ILE A O 1
ATOM 1494 N N . ALA A 1 188 ? 20.789 -5.737 -32.878 1.00 92.75 188 ALA A N 1
ATOM 1495 C CA . ALA A 1 188 ? 22.199 -5.361 -32.781 1.00 92.75 188 ALA A CA 1
ATOM 1496 C C . ALA A 1 188 ? 22.494 -4.069 -33.557 1.00 92.75 188 ALA A C 1
ATOM 1498 O O . ALA A 1 188 ? 23.016 -3.111 -32.988 1.00 92.75 188 ALA A O 1
ATOM 1499 N N . HIS A 1 189 ? 22.064 -4.003 -34.820 1.00 90.38 189 HIS A N 1
ATOM 1500 C CA . HIS A 1 189 ? 22.261 -2.830 -35.673 1.00 90.38 189 HIS A CA 1
ATOM 1501 C C . HIS A 1 189 ? 21.636 -1.561 -35.084 1.00 90.38 189 HIS A C 1
ATOM 1503 O O . HIS A 1 189 ? 22.282 -0.518 -35.030 1.00 90.38 189 HIS A O 1
ATOM 1509 N N . SER A 1 190 ? 20.393 -1.650 -34.613 1.00 89.50 190 SER A N 1
ATOM 1510 C CA . SER A 1 190 ? 19.675 -0.494 -34.055 1.00 89.50 190 SER A CA 1
ATOM 1511 C C . SER A 1 190 ? 20.199 -0.015 -32.693 1.00 89.50 190 SER A C 1
ATOM 1513 O O . SER A 1 190 ? 19.966 1.130 -32.324 1.00 89.50 190 SER A O 1
ATOM 1515 N N . THR A 1 191 ? 20.905 -0.871 -31.949 1.00 86.50 191 THR A N 1
ATOM 1516 C CA . THR A 1 191 ? 21.449 -0.556 -30.614 1.00 86.50 191 THR A CA 1
ATOM 1517 C C . THR A 1 191 ? 22.953 -0.268 -30.640 1.00 86.50 191 THR A C 1
ATOM 1519 O O . THR A 1 191 ? 23.555 -0.034 -29.596 1.00 86.50 191 THR A O 1
ATOM 1522 N N . GLY A 1 192 ? 23.577 -0.273 -31.826 1.00 88.44 192 GLY A N 1
ATOM 1523 C CA . GLY A 1 192 ? 25.011 -0.022 -31.997 1.00 88.44 192 GLY A CA 1
ATOM 1524 C C . GLY A 1 192 ? 25.914 -1.185 -31.570 1.00 88.44 192 GLY A C 1
ATOM 1525 O O . GLY A 1 192 ? 27.132 -1.018 -31.487 1.00 88.44 192 GLY A O 1
ATOM 1526 N N . TYR A 1 193 ? 25.347 -2.366 -31.315 1.00 90.31 193 TYR A N 1
ATOM 1527 C CA . TYR A 1 193 ? 26.099 -3.573 -30.984 1.00 90.31 193 TYR A CA 1
ATOM 1528 C C . TYR A 1 193 ? 26.500 -4.340 -32.247 1.00 90.31 193 TYR A C 1
ATOM 1530 O O . TYR A 1 193 ? 25.783 -4.371 -33.245 1.00 90.31 193 TYR A O 1
ATOM 1538 N N . SER A 1 194 ? 27.633 -5.044 -32.188 1.00 94.19 194 SER A N 1
ATOM 1539 C CA . SER A 1 194 ? 27.887 -6.113 -33.158 1.00 94.19 194 SER A CA 1
ATOM 1540 C C . SER A 1 194 ? 26.985 -7.311 -32.852 1.00 94.19 194 SER A C 1
ATOM 1542 O O . SER A 1 194 ? 26.685 -7.576 -31.685 1.00 94.19 194 SER A O 1
ATOM 1544 N N . GLU A 1 195 ? 26.606 -8.079 -33.874 1.00 94.00 195 GLU A N 1
ATOM 1545 C CA . GLU A 1 195 ? 25.788 -9.287 -33.702 1.00 94.00 195 GLU A CA 1
ATOM 1546 C C . GLU A 1 195 ? 26.417 -10.258 -32.685 1.00 94.00 195 GLU A C 1
ATOM 1548 O O . GLU A 1 195 ? 25.747 -10.742 -31.774 1.00 94.00 195 GLU A O 1
ATOM 1553 N N . ARG A 1 196 ? 27.739 -10.461 -32.756 1.00 93.75 196 ARG A N 1
ATOM 1554 C CA . ARG A 1 196 ? 28.482 -11.302 -31.806 1.00 93.75 196 ARG A CA 1
ATOM 1555 C C . ARG A 1 196 ? 28.429 -10.765 -30.373 1.00 93.75 196 ARG A C 1
ATOM 1557 O O . ARG A 1 196 ? 28.335 -11.554 -29.436 1.00 93.75 196 ARG A O 1
ATOM 1564 N N . THR A 1 197 ? 28.508 -9.447 -30.193 1.00 94.12 197 THR A N 1
ATOM 1565 C CA . THR A 1 197 ? 28.419 -8.827 -28.863 1.00 94.12 197 THR A CA 1
ATOM 1566 C C . THR A 1 197 ? 27.019 -8.993 -28.287 1.00 94.12 197 THR A C 1
ATOM 1568 O O . THR A 1 197 ? 26.893 -9.346 -27.117 1.00 94.12 197 THR A O 1
ATOM 1571 N N . LEU A 1 198 ? 25.979 -8.805 -29.105 1.00 94.44 198 LEU A N 1
ATOM 1572 C CA . LEU A 1 198 ? 24.602 -8.966 -28.651 1.00 94.44 198 LEU A CA 1
ATOM 1573 C C . LEU A 1 198 ? 24.285 -10.426 -28.308 1.00 94.44 198 LEU A C 1
ATOM 1575 O O . LEU A 1 198 ? 23.680 -10.674 -27.274 1.00 94.44 198 LEU A O 1
ATOM 1579 N N . TYR A 1 199 ? 24.753 -11.404 -29.092 1.00 94.69 199 TYR A N 1
ATOM 1580 C CA . TYR A 1 199 ? 24.605 -12.818 -28.721 1.00 94.69 199 TYR A CA 1
ATOM 1581 C C . TYR A 1 199 ? 25.268 -13.151 -27.384 1.00 94.69 199 TYR A C 1
ATOM 1583 O O . TYR A 1 199 ? 24.704 -13.920 -26.609 1.00 94.69 199 TYR A O 1
ATOM 1591 N N . ARG A 1 200 ? 26.438 -12.567 -27.091 1.00 92.88 200 ARG A N 1
ATOM 1592 C CA . ARG A 1 200 ? 27.092 -12.756 -25.791 1.00 92.88 200 ARG A CA 1
ATOM 1593 C C . ARG A 1 200 ? 26.274 -12.134 -24.660 1.00 92.88 200 ARG A C 1
ATOM 1595 O O . ARG A 1 200 ? 26.027 -12.810 -23.671 1.00 92.88 200 ARG A O 1
ATOM 1602 N N . ALA A 1 201 ? 25.808 -10.899 -24.838 1.00 92.75 201 ALA A N 1
ATOM 1603 C CA . ALA A 1 201 ? 24.979 -10.210 -23.851 1.00 92.75 201 ALA A CA 1
ATOM 1604 C C . ALA A 1 201 ? 23.646 -10.938 -23.600 1.00 92.75 201 ALA A C 1
ATOM 1606 O O . ALA A 1 201 ? 23.196 -11.026 -22.464 1.00 92.75 201 ALA A O 1
ATOM 1607 N N . LEU A 1 202 ? 23.038 -11.513 -24.643 1.00 94.38 202 LEU A N 1
ATOM 1608 C CA . LEU A 1 202 ? 21.865 -12.376 -24.506 1.00 94.38 202 LEU A CA 1
ATOM 1609 C C . LEU A 1 202 ? 22.204 -13.682 -23.774 1.00 94.38 202 LEU A C 1
ATOM 1611 O O . LEU A 1 202 ? 21.401 -14.143 -22.978 1.00 94.38 202 LEU A O 1
ATOM 1615 N N . GLY A 1 203 ? 23.384 -14.265 -23.999 1.00 93.56 203 GLY A N 1
ATOM 1616 C CA . GLY A 1 203 ? 23.863 -15.423 -23.237 1.00 93.56 203 GLY A CA 1
ATOM 1617 C C . GLY A 1 203 ? 23.977 -15.131 -21.740 1.00 93.56 203 GLY A C 1
ATOM 1618 O O . GLY A 1 203 ? 23.395 -15.845 -20.931 1.00 93.56 203 GLY A O 1
ATOM 1619 N N . GLU A 1 204 ? 24.646 -14.032 -21.391 1.00 93.00 204 GLU A N 1
ATOM 1620 C CA . GLU A 1 204 ? 24.761 -13.540 -20.009 1.00 93.00 204 GLU A CA 1
ATOM 1621 C C . GLU A 1 204 ? 23.375 -13.245 -19.400 1.00 93.00 204 GLU A C 1
ATOM 1623 O O . GLU A 1 204 ? 23.120 -13.534 -18.233 1.00 93.00 204 GLU A O 1
ATOM 1628 N N . LEU A 1 205 ? 22.446 -12.723 -20.206 1.00 93.69 205 LEU A N 1
ATOM 1629 C CA . LEU A 1 205 ? 21.056 -12.485 -19.816 1.00 93.69 205 LEU A CA 1
ATOM 1630 C C . LEU A 1 205 ? 20.297 -13.787 -19.514 1.00 93.69 205 LEU A C 1
ATOM 1632 O O . LEU A 1 205 ? 19.526 -13.833 -18.558 1.00 93.69 205 LEU A O 1
ATOM 1636 N N . TRP A 1 206 ? 20.502 -14.850 -20.296 1.00 93.62 206 TRP A N 1
ATOM 1637 C CA . TRP A 1 206 ? 19.892 -16.155 -20.020 1.00 93.62 206 TRP A CA 1
ATOM 1638 C C . TRP A 1 206 ? 20.426 -16.758 -18.721 1.00 93.62 206 TRP A C 1
ATOM 1640 O O . TRP A 1 206 ? 19.641 -17.250 -17.912 1.00 93.62 206 TRP A O 1
ATOM 1650 N N . GLU A 1 207 ? 21.736 -16.654 -18.488 1.00 90.62 207 GLU A N 1
ATOM 1651 C CA . GLU A 1 207 ? 22.369 -17.102 -17.244 1.00 90.62 207 GLU A CA 1
ATOM 1652 C C . GLU A 1 207 ? 21.838 -16.333 -16.029 1.00 90.62 207 GLU A C 1
ATOM 1654 O O . GLU A 1 207 ? 21.463 -16.950 -15.032 1.00 90.62 207 GLU A O 1
ATOM 1659 N N . LEU A 1 208 ? 21.726 -15.004 -16.134 1.00 88.38 208 LEU A N 1
ATOM 1660 C CA . LEU A 1 208 ? 21.158 -14.147 -15.090 1.00 88.38 208 LEU A CA 1
ATOM 1661 C C . LEU A 1 208 ? 19.721 -14.547 -14.727 1.00 88.38 208 LEU A C 1
ATOM 1663 O O . LEU A 1 208 ? 19.336 -14.508 -13.561 1.00 88.38 208 LEU A O 1
ATOM 1667 N N . LEU A 1 209 ? 18.932 -14.939 -15.726 1.00 87.56 209 LEU A N 1
ATOM 1668 C CA . LEU A 1 209 ? 17.549 -15.381 -15.559 1.00 87.56 209 LEU A CA 1
ATOM 1669 C C . LEU A 1 209 ? 17.421 -16.847 -15.115 1.00 87.56 209 LEU A C 1
ATOM 1671 O O . LEU A 1 209 ? 16.316 -17.282 -14.792 1.00 87.56 209 LEU A O 1
ATOM 1675 N N . GLY A 1 2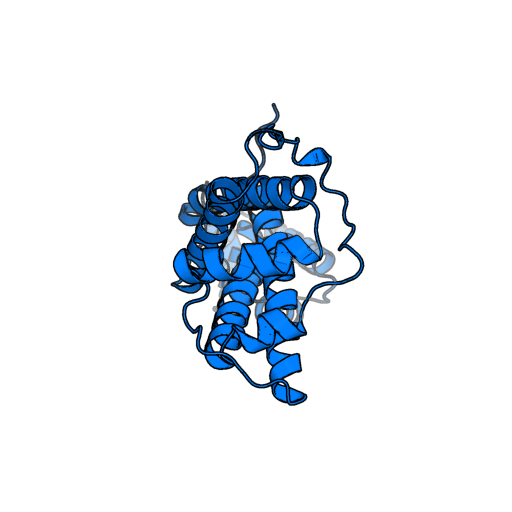10 ? 18.517 -17.611 -15.100 1.00 89.75 210 GLY A N 1
ATOM 1676 C CA . GLY A 1 210 ? 18.507 -19.038 -14.776 1.00 89.75 210 GLY A CA 1
ATOM 1677 C C . GLY A 1 210 ? 17.752 -19.893 -15.798 1.00 89.75 210 GLY A C 1
ATOM 1678 O O . GLY A 1 210 ? 17.174 -20.915 -15.430 1.00 89.75 210 GLY A O 1
ATOM 1679 N N . VAL A 1 211 ? 17.724 -19.471 -17.066 1.00 94.00 211 VAL A N 1
ATOM 1680 C CA . VAL A 1 211 ? 16.989 -20.133 -18.158 1.00 94.00 211 VAL A CA 1
ATOM 1681 C C . VAL A 1 211 ? 17.924 -20.609 -19.266 1.00 94.00 211 VAL A C 1
ATOM 1683 O O . VAL A 1 211 ? 19.025 -20.095 -19.450 1.00 94.00 211 VAL A O 1
ATOM 1686 N N . SER A 1 212 ? 17.466 -21.578 -20.053 1.00 90.25 212 SER A N 1
ATOM 1687 C CA . SER A 1 212 ? 18.285 -22.276 -21.054 1.00 90.25 212 SER A CA 1
ATOM 1688 C C . SER A 1 212 ? 18.330 -21.567 -22.412 1.00 90.25 212 SER A C 1
ATOM 1690 O O . SER A 1 212 ? 19.091 -21.961 -23.297 1.00 90.25 212 SER A O 1
ATOM 1692 N N . GLY A 1 213 ? 17.506 -20.535 -22.620 1.00 90.75 213 GLY A N 1
ATOM 1693 C CA . GLY A 1 213 ? 17.530 -19.744 -23.849 1.00 90.75 213 GLY A CA 1
ATOM 1694 C C . GLY A 1 213 ? 16.306 -18.858 -24.076 1.00 90.75 213 GLY A C 1
ATOM 1695 O O . GLY A 1 213 ? 15.445 -18.700 -23.213 1.00 90.75 213 GLY A O 1
ATOM 1696 N N . ARG A 1 214 ? 16.224 -18.299 -25.293 1.00 92.69 214 ARG A N 1
ATOM 1697 C CA . ARG A 1 214 ? 15.257 -17.258 -25.697 1.00 92.69 214 ARG A CA 1
ATOM 1698 C C . ARG A 1 214 ? 13.811 -17.555 -25.305 1.00 92.69 214 ARG A C 1
ATOM 1700 O O . ARG A 1 214 ? 13.151 -16.689 -24.746 1.00 92.69 214 ARG A O 1
ATOM 1707 N N . ASN A 1 215 ? 13.298 -18.737 -25.641 1.00 93.50 215 ASN A N 1
ATOM 1708 C CA . ASN A 1 215 ? 11.875 -19.032 -25.449 1.00 93.50 215 ASN A CA 1
ATOM 1709 C C . ASN A 1 215 ? 11.512 -19.141 -23.963 1.00 93.50 215 ASN A C 1
ATOM 1711 O O . ASN A 1 215 ? 10.469 -18.635 -23.559 1.00 93.50 215 ASN A O 1
ATOM 1715 N N . GLU A 1 216 ? 12.382 -19.752 -23.155 1.00 90.88 216 GLU A N 1
ATOM 1716 C CA . GLU A 1 216 ? 12.201 -19.836 -21.701 1.00 90.88 216 GLU A CA 1
ATOM 1717 C C . GLU A 1 216 ? 12.292 -18.456 -21.056 1.00 90.88 216 GLU A C 1
ATOM 1719 O O . GLU A 1 216 ? 11.471 -18.122 -20.209 1.00 90.88 216 GLU A O 1
ATOM 1724 N N . ALA A 1 217 ? 13.226 -17.621 -21.510 1.00 91.06 217 ALA A N 1
ATOM 1725 C CA . ALA A 1 217 ? 13.341 -16.258 -21.023 1.00 91.06 217 ALA A CA 1
ATOM 1726 C C . ALA A 1 217 ? 12.110 -15.412 -21.357 1.00 91.06 217 ALA A C 1
ATOM 1728 O O . ALA A 1 217 ? 11.573 -14.747 -20.481 1.00 91.06 217 ALA A O 1
ATOM 1729 N N . ILE A 1 218 ? 11.617 -15.468 -22.599 1.00 92.12 218 ILE A N 1
ATOM 1730 C CA . ILE A 1 218 ? 10.390 -14.766 -23.000 1.00 92.12 218 ILE A CA 1
ATOM 1731 C C . ILE A 1 218 ? 9.208 -15.228 -22.143 1.00 92.12 218 ILE A C 1
ATOM 1733 O O . ILE A 1 218 ? 8.454 -14.395 -21.644 1.00 92.12 218 ILE A O 1
ATOM 1737 N N . ALA A 1 219 ? 9.062 -16.541 -21.943 1.00 87.00 219 ALA A N 1
ATOM 1738 C CA . ALA A 1 219 ? 7.997 -17.097 -21.117 1.00 87.00 219 ALA A CA 1
ATOM 1739 C C . ALA A 1 219 ? 8.106 -16.642 -19.652 1.00 87.00 219 ALA A C 1
ATOM 1741 O O . ALA A 1 219 ? 7.103 -16.232 -19.073 1.00 87.00 219 ALA A O 1
ATOM 1742 N N . LEU A 1 220 ? 9.310 -16.663 -19.072 1.00 85.31 220 LEU A N 1
ATOM 1743 C CA . LEU A 1 220 ? 9.570 -16.222 -17.702 1.00 85.31 220 LEU A CA 1
ATOM 1744 C C . LEU A 1 220 ? 9.257 -14.733 -17.529 1.00 85.31 220 LEU A C 1
ATOM 1746 O O . LEU A 1 220 ? 8.515 -14.358 -16.626 1.00 85.31 220 LEU A O 1
ATOM 1750 N N . VAL A 1 221 ? 9.783 -13.885 -18.410 1.00 85.19 221 VAL A N 1
ATOM 1751 C CA . VAL A 1 221 ? 9.642 -12.423 -18.333 1.00 85.19 221 VAL A CA 1
ATOM 1752 C C . VAL A 1 221 ? 8.174 -12.020 -18.544 1.00 85.19 221 VAL A C 1
ATOM 1754 O O . VAL A 1 221 ? 7.678 -11.137 -17.846 1.00 85.19 221 VAL A O 1
ATOM 1757 N N . ALA A 1 222 ? 7.442 -12.711 -19.429 1.00 82.69 222 ALA A N 1
ATOM 1758 C CA . ALA A 1 222 ? 5.998 -12.530 -19.592 1.00 82.69 222 ALA A CA 1
ATOM 1759 C C . ALA A 1 222 ? 5.202 -13.013 -18.366 1.00 82.69 222 ALA A C 1
ATOM 1761 O O . ALA A 1 222 ? 4.326 -12.300 -17.887 1.00 82.69 222 ALA A O 1
ATOM 1762 N N . GLN A 1 223 ? 5.524 -14.188 -17.809 1.00 76.75 223 GLN A N 1
ATOM 1763 C CA . GLN A 1 223 ? 4.874 -14.714 -16.600 1.00 76.75 223 GLN A CA 1
ATOM 1764 C C . GLN A 1 223 ? 5.068 -13.787 -15.394 1.00 76.75 223 GLN A C 1
ATOM 1766 O O . GLN A 1 223 ? 4.164 -13.632 -14.574 1.00 76.75 223 GLN A O 1
ATOM 1771 N N . LYS A 1 224 ? 6.253 -13.186 -15.280 1.00 76.31 224 LYS A N 1
ATOM 1772 C CA . LYS A 1 224 ? 6.609 -12.248 -14.213 1.00 76.31 224 LYS A CA 1
ATOM 1773 C C . LYS A 1 224 ? 6.072 -10.832 -14.446 1.00 76.31 224 LYS A C 1
ATOM 1775 O O . LYS A 1 224 ? 6.181 -10.005 -13.547 1.00 76.31 224 LYS A O 1
ATOM 1780 N N . GLY A 1 225 ? 5.484 -10.554 -15.613 1.00 73.31 225 GLY A N 1
ATOM 1781 C CA . GLY A 1 225 ? 4.942 -9.239 -15.965 1.00 73.31 225 GLY A CA 1
ATOM 1782 C C . GLY A 1 225 ? 6.009 -8.161 -16.185 1.00 73.31 225 GLY A C 1
ATOM 1783 O O . GLY A 1 225 ? 5.693 -6.977 -16.164 1.00 73.31 225 GLY A O 1
ATOM 1784 N N . TRP A 1 226 ? 7.275 -8.537 -16.393 1.00 82.06 226 TRP A N 1
ATOM 1785 C CA . TRP A 1 226 ? 8.374 -7.573 -16.526 1.00 82.06 226 TRP A CA 1
ATOM 1786 C C . TRP A 1 226 ? 8.351 -6.814 -17.863 1.00 82.06 226 TRP A C 1
ATOM 1788 O O . TRP A 1 226 ? 8.862 -5.705 -17.946 1.00 82.06 226 TRP A O 1
ATOM 1798 N N . LEU A 1 227 ? 7.720 -7.358 -18.913 1.00 76.31 227 LEU A N 1
ATOM 1799 C CA . LEU A 1 227 ? 7.581 -6.665 -20.209 1.00 76.31 227 LEU A CA 1
ATOM 1800 C C . LEU A 1 227 ? 6.616 -5.475 -20.172 1.00 76.31 227 LEU A C 1
ATOM 1802 O O . LEU A 1 227 ? 6.708 -4.588 -21.020 1.00 76.31 227 LEU A O 1
ATOM 1806 N N . ASP A 1 228 ? 5.707 -5.447 -19.204 1.00 69.31 228 ASP A N 1
ATOM 1807 C CA . ASP A 1 228 ? 4.736 -4.363 -19.055 1.00 69.31 228 ASP A CA 1
ATOM 1808 C C . ASP A 1 228 ? 5.294 -3.217 -18.200 1.00 69.31 228 ASP A C 1
ATOM 1810 O O . ASP A 1 228 ? 4.665 -2.172 -18.060 1.00 69.31 228 ASP A O 1
ATOM 1814 N N . GLN A 1 229 ? 6.509 -3.384 -17.665 1.00 62.03 229 GLN A N 1
ATOM 1815 C CA . GLN A 1 229 ? 7.231 -2.321 -16.985 1.00 62.03 229 GLN A CA 1
ATOM 1816 C C . GLN A 1 229 ? 7.740 -1.320 -18.026 1.00 62.03 229 GLN A C 1
ATOM 1818 O O . GLN A 1 229 ? 8.412 -1.681 -18.999 1.00 62.03 229 GLN A O 1
ATOM 1823 N N . VAL A 1 230 ? 7.363 -0.056 -17.849 1.00 49.00 230 VAL A N 1
ATOM 1824 C CA . VAL A 1 230 ? 7.852 1.049 -18.675 1.00 49.00 230 VAL A CA 1
ATOM 1825 C C . VAL A 1 230 ? 9.310 1.319 -18.280 1.00 49.00 230 VAL A C 1
ATOM 1827 O O . VAL A 1 230 ? 9.601 1.314 -17.083 1.00 49.00 230 VAL A O 1
ATOM 1830 N N . PRO A 1 231 ? 10.231 1.532 -19.240 1.00 43.03 231 PRO A N 1
ATOM 1831 C CA . PRO A 1 231 ? 11.603 1.915 -18.931 1.00 43.03 231 PRO A CA 1
ATOM 1832 C C . PRO A 1 231 ? 11.630 3.147 -18.028 1.00 43.03 231 PRO A C 1
ATOM 1834 O O . PRO A 1 231 ? 10.930 4.123 -18.312 1.00 43.03 231 PRO A O 1
ATOM 1837 N N . LEU A 1 232 ? 12.468 3.131 -16.990 1.00 40.38 232 LEU A N 1
ATOM 1838 C CA . LEU A 1 232 ? 12.785 4.331 -16.221 1.00 40.38 232 LEU A CA 1
ATOM 1839 C C . LEU A 1 232 ? 13.657 5.233 -17.106 1.00 40.38 232 LEU A C 1
ATOM 1841 O O . LEU A 1 232 ? 14.879 5.258 -16.984 1.00 40.38 232 LEU A O 1
ATOM 1845 N N . THR A 1 233 ? 13.056 5.948 -18.059 1.00 38.53 233 THR A N 1
ATOM 1846 C CA . THR A 1 233 ? 13.783 6.964 -18.825 1.00 38.53 233 THR A CA 1
ATOM 1847 C C . THR A 1 233 ? 14.249 8.046 -17.856 1.00 38.53 233 THR A C 1
ATOM 1849 O O . THR A 1 233 ? 13.416 8.730 -17.262 1.00 38.53 233 THR A O 1
ATOM 1852 N N . GLY A 1 234 ? 15.569 8.128 -17.664 1.00 34.12 234 GLY A N 1
ATOM 1853 C CA . GLY A 1 234 ? 16.232 9.160 -16.863 1.00 34.12 234 GLY A CA 1
ATOM 1854 C C . GLY A 1 234 ? 16.137 10.561 -17.447 1.00 34.12 234 GLY A C 1
ATOM 1855 O O . GLY A 1 234 ? 15.765 10.703 -18.636 1.00 34.12 234 GLY A O 1
#

Secondary structure (DSSP, 8-state):
-----HHHHHHHHHHHHHHHHHHHHHHHHHHHTTPPP-SB--TTSHHHHHHHHHHHTTTS-HHHHHHHHHHHHHHHHHHHHHTTTS---HHHHHHHHHHHHHHHHHHHHS-GGG-SPPPGGG--S---S---HHHHHHHB-HHHHHHHHHHHHHHHHHHHHHHH----HHHHHHHHHHHTT--HHHHHHHHT--HHHHHHHHHHHHHHHT-SSHHHHHHHHHHTTGGGSPP---

pLDDT: mean 86.38, std 14.25, range [34.12, 98.56]